Protein AF-A0A0K1S3Z7-F1 (afdb_monomer)

Nearest PDB structures (foldseek):
  6qv3-assembly1_A  TM=6.066E-01  e=1.539E-01  Thermochaetoides thermophila
  8fdd-assembly1_A  TM=4.594E-01  e=6.242E-01  Mus musculus
  6o3a-assembly1_B  TM=3.220E-01  e=1.055E+00  Homo sapiens
  4nug-assembly1_H  TM=3.105E-01  e=9.392E-01  Homo sapiens
  6wir-assembly1_A-2  TM=3.056E-01  e=1.055E+00  Homo sapiens

Sequence (299 aa):
MVAMRGDRSRQSAKKLWASLPGVYRQCAVAYTDFWESYKTVIPSKRHRPVGQETGQTNHIERLNNTFRQRISRLVRESLSFSKKMENHVGAVWYFIHDYNAQQSKGLSRHHYYRITTKKFKAQQIGLTGELEIQIPKSISRLRIQGSGSRFVHGGASLQEIIIPIVKVNKKRRGDLSTVEVEIIRNSTSTITSGQLAVTFYQQKPVTDKVQPRRLKAGIYTPIGELISDLHELTFDSPSENPREREFPVRFILTSQGNNINNQEVLLRLEEKLTNTSHFTEYKSVSYPIRRSFTGDFDF

InterPro domains:
  IPR005063 Transposase, IS1 [PF03400] (6-97)

Radius of gyration: 28.85 Å; Cα contacts (8 Å, |Δi|>4): 458; chains: 1; bounding box: 78×55×83 Å

Secondary structure (DSSP, 8-state):
-EE----SSHHHHHHHHHTS-HHHHHH--EEE-S-HHHHTTS-TTTEEE--GGG-SSHHHHHHHHHHHHH-TTSS-HHHH--SSHHHHHHHHHHHHHHHHHHHHTT----------EEEEEGGGGT--SS-EEEEEPTT--PPPSS--S-----SSSPP-----EE--------S-EE--EEEE--S--SB-SSEEEEEEEESS--BTTEE-EEEEEEEE-TT--B-B--EEEEE----S-GGGGEEEEEEEB-HHHHT--SEEEEEEEEEEPTTSS-EEEEEEEEEEE----------

Solvent-accessible surface area (backbone atoms only — not comparable to full-atom values): 18086 Å² total; per-residue (Å²): 122,54,76,47,95,47,66,92,43,51,67,36,43,43,53,48,56,67,71,42,58,68,68,51,69,73,71,44,65,43,71,40,60,83,54,67,38,51,69,80,58,43,57,72,97,31,48,40,68,47,60,79,90,73,51,77,54,53,64,56,56,53,45,54,52,46,46,52,58,67,36,72,58,60,55,64,66,93,77,50,52,63,94,48,66,66,58,54,53,46,52,52,49,54,48,52,53,52,52,46,54,45,58,72,68,66,62,70,76,76,68,74,69,75,78,46,61,51,77,43,51,21,66,82,75,79,40,83,74,86,53,73,47,75,42,36,46,55,87,42,75,85,81,62,85,94,57,70,99,69,88,72,89,66,46,97,64,83,90,85,83,83,72,56,68,54,77,78,68,79,69,78,75,67,72,62,43,62,47,51,77,43,77,46,79,46,97,66,71,54,37,54,60,65,48,49,69,38,35,35,35,46,76,49,44,35,48,97,41,24,36,59,37,61,36,37,36,36,36,22,42,87,90,66,50,76,28,34,50,76,44,82,44,78,51,60,46,58,51,85,51,68,77,72,26,52,48,78,44,73,42,44,42,36,79,70,33,61,72,58,58,80,44,68,30,31,44,37,31,29,30,68,43,87,100,53,94,49,69,44,83,70,51,73,46,80,32,44,27,56,56,81,80,77,71,84,80,83,129

pLDDT: mean 77.6, std 16.4, range [39.41, 97.19]

Organism: NCBI:txid1638788

Structure (mmCIF, N/CA/C/O backbone):
data_AF-A0A0K1S3Z7-F1
#
_entry.id   AF-A0A0K1S3Z7-F1
#
loop_
_atom_site.group_PDB
_atom_site.id
_atom_site.type_symbol
_atom_site.label_atom_id
_atom_site.label_alt_id
_atom_site.label_comp_id
_atom_site.label_asym_id
_atom_site.label_entity_id
_atom_site.label_seq_id
_atom_site.pdbx_PDB_ins_code
_atom_site.Cartn_x
_atom_site.Cartn_y
_atom_site.Cartn_z
_atom_site.occupancy
_atom_site.B_iso_or_equiv
_atom_site.auth_seq_id
_atom_site.auth_comp_id
_atom_site.auth_asym_id
_atom_site.auth_atom_id
_atom_site.pdbx_PDB_model_num
ATOM 1 N N . MET A 1 1 ? -13.109 -7.480 12.717 1.00 65.00 1 MET A N 1
ATOM 2 C CA . MET A 1 1 ? -12.179 -6.440 13.216 1.00 65.00 1 MET A CA 1
ATOM 3 C C . MET A 1 1 ? -11.116 -7.103 14.076 1.00 65.00 1 MET A C 1
ATOM 5 O O . MET A 1 1 ? -11.480 -8.024 14.794 1.00 65.00 1 MET A O 1
ATOM 9 N N . VAL A 1 2 ? -9.855 -6.665 13.997 1.00 65.00 2 VAL A N 1
ATOM 10 C CA . VAL A 1 2 ? -8.764 -7.144 14.865 1.00 65.00 2 VAL A CA 1
ATOM 11 C C . VAL A 1 2 ? -8.213 -5.948 15.642 1.00 65.00 2 VAL A C 1
ATOM 13 O O . VAL A 1 2 ? -7.993 -4.887 15.056 1.00 65.00 2 VAL A O 1
ATOM 16 N N . ALA A 1 3 ? -8.034 -6.110 16.951 1.00 68.12 3 ALA A N 1
ATOM 17 C CA . ALA A 1 3 ? -7.447 -5.104 17.828 1.00 68.12 3 ALA A CA 1
ATOM 18 C C . ALA A 1 3 ? -6.309 -5.727 18.637 1.00 68.12 3 ALA A C 1
ATOM 20 O O . ALA A 1 3 ? -6.318 -6.925 18.922 1.00 68.12 3 ALA A O 1
ATOM 21 N N . MET A 1 4 ? -5.325 -4.909 18.993 1.00 72.50 4 MET A N 1
ATOM 22 C CA . MET A 1 4 ? -4.162 -5.325 19.767 1.00 72.50 4 MET A CA 1
ATOM 23 C C . MET A 1 4 ? -3.810 -4.200 20.736 1.00 72.50 4 MET A C 1
ATOM 25 O O . MET A 1 4 ? -3.909 -3.027 20.384 1.00 72.50 4 MET A O 1
ATOM 29 N N . ARG A 1 5 ? -3.436 -4.539 21.969 1.00 74.31 5 ARG A N 1
ATOM 30 C CA . ARG A 1 5 ? -3.008 -3.540 22.949 1.00 74.31 5 ARG A CA 1
ATOM 31 C C . ARG A 1 5 ? -1.549 -3.173 22.698 1.00 74.31 5 ARG A C 1
ATOM 33 O O . ARG A 1 5 ? -0.669 -4.003 22.891 1.00 74.31 5 ARG A O 1
ATOM 40 N N . GLY A 1 6 ? -1.290 -1.916 22.372 1.00 75.88 6 GLY A N 1
ATOM 41 C CA . GLY A 1 6 ? 0.065 -1.412 22.209 1.00 75.88 6 GLY A CA 1
ATOM 42 C C . GLY A 1 6 ? 0.100 0.106 22.158 1.00 75.88 6 GLY A C 1
ATOM 43 O O . GLY A 1 6 ? -0.932 0.759 22.010 1.00 75.88 6 GLY A O 1
ATOM 44 N N . ASP A 1 7 ? 1.302 0.644 22.296 1.00 76.31 7 ASP A N 1
ATOM 45 C CA . ASP A 1 7 ? 1.617 2.043 22.033 1.00 76.31 7 ASP A CA 1
ATOM 46 C C . ASP A 1 7 ? 1.739 2.316 20.518 1.00 76.31 7 ASP A C 1
ATOM 48 O O . ASP A 1 7 ? 1.547 1.431 19.678 1.00 76.31 7 ASP A O 1
ATOM 52 N N . ARG A 1 8 ? 2.081 3.555 20.145 1.00 76.12 8 ARG A N 1
ATOM 53 C CA . ARG A 1 8 ? 2.341 3.941 18.746 1.00 76.12 8 ARG A CA 1
ATOM 54 C C . ARG A 1 8 ? 3.736 3.530 18.247 1.00 76.12 8 ARG A C 1
ATOM 56 O O . ARG A 1 8 ? 4.188 4.041 17.221 1.00 76.12 8 ARG A O 1
ATOM 63 N N . SER A 1 9 ? 4.419 2.620 18.944 1.00 82.69 9 SER A N 1
ATOM 64 C CA . SER A 1 9 ? 5.748 2.168 18.544 1.00 82.69 9 SER A CA 1
ATOM 65 C C . SER A 1 9 ? 5.701 1.235 17.337 1.00 82.69 9 SER A C 1
ATOM 67 O O . SER A 1 9 ? 4.731 0.511 17.076 1.00 82.69 9 SER A O 1
ATOM 69 N N . ARG A 1 10 ? 6.838 1.161 16.645 1.00 84.56 10 ARG A N 1
ATOM 70 C CA . ARG A 1 10 ? 7.077 0.180 15.586 1.00 84.56 10 ARG A CA 1
ATOM 71 C C . ARG A 1 10 ? 6.902 -1.257 16.080 1.00 84.56 10 ARG A C 1
ATOM 73 O O . ARG A 1 10 ? 6.417 -2.107 15.335 1.00 84.56 10 ARG A O 1
ATOM 80 N N . GLN A 1 11 ? 7.286 -1.550 17.322 1.00 86.56 11 GLN A N 1
ATOM 81 C CA . GLN A 1 11 ? 7.166 -2.894 17.889 1.00 86.56 11 GLN A CA 1
ATOM 82 C C . GLN A 1 11 ? 5.697 -3.293 18.065 1.00 86.56 11 GLN A C 1
ATOM 84 O O . GLN A 1 11 ? 5.314 -4.405 17.696 1.00 86.56 11 GLN A O 1
ATOM 89 N N . SER A 1 12 ? 4.865 -2.373 18.553 1.00 84.50 12 SER A N 1
ATOM 90 C CA . SER A 1 12 ? 3.419 -2.571 18.640 1.00 84.50 12 SER A CA 1
ATOM 91 C C . SER A 1 12 ? 2.791 -2.727 17.255 1.00 84.50 12 SER A C 1
ATOM 93 O O . SER A 1 12 ? 2.038 -3.673 17.032 1.00 84.50 12 SER A O 1
ATOM 95 N N . ALA A 1 13 ? 3.174 -1.905 16.274 1.00 86.12 13 ALA A N 1
ATOM 96 C CA . ALA A 1 13 ? 2.707 -2.072 14.896 1.00 86.12 13 ALA A CA 1
ATOM 97 C C . ALA A 1 13 ? 3.060 -3.463 14.324 1.00 86.12 13 ALA A C 1
ATOM 99 O O . ALA A 1 13 ? 2.206 -4.112 13.716 1.00 86.12 13 ALA A O 1
ATOM 100 N N . LYS A 1 14 ? 4.276 -3.976 14.575 1.00 88.94 14 LYS A N 1
ATOM 101 C CA . LYS A 1 14 ? 4.683 -5.338 14.169 1.00 88.94 14 LYS A CA 1
ATOM 102 C C . LYS A 1 14 ? 3.805 -6.416 14.799 1.00 88.94 14 LYS A C 1
ATOM 104 O O . LYS A 1 14 ? 3.342 -7.306 14.088 1.00 88.94 14 LYS A O 1
ATOM 109 N N . LYS A 1 15 ? 3.555 -6.331 16.109 1.00 87.06 15 LYS A N 1
ATOM 110 C CA . LYS A 1 15 ? 2.684 -7.276 16.829 1.00 87.06 15 LYS A CA 1
ATOM 111 C C . LYS A 1 15 ? 1.258 -7.257 16.273 1.00 87.06 15 LYS A C 1
ATOM 113 O O . LYS A 1 15 ? 0.659 -8.312 16.091 1.00 87.06 15 LYS A O 1
ATOM 118 N N . LEU A 1 16 ? 0.741 -6.071 15.950 1.00 85.31 16 LEU A N 1
ATOM 119 C CA . LEU A 1 16 ? -0.591 -5.888 15.373 1.00 85.31 16 LEU A CA 1
ATOM 120 C C . LEU A 1 16 ? -0.685 -6.484 13.969 1.00 85.31 16 LEU A C 1
ATOM 122 O O . LEU A 1 16 ? -1.667 -7.140 13.647 1.00 85.31 16 LEU A O 1
ATOM 126 N N . TRP A 1 17 ? 0.335 -6.284 13.134 1.00 88.94 17 TRP A N 1
ATOM 127 C CA . TRP A 1 17 ? 0.368 -6.903 11.814 1.00 88.94 17 TRP A CA 1
ATOM 128 C C . TRP A 1 17 ? 0.446 -8.428 11.921 1.00 88.94 17 TRP A C 1
ATOM 130 O O . TRP A 1 17 ? -0.313 -9.129 11.257 1.00 88.94 17 TRP A O 1
ATOM 140 N N . ALA A 1 18 ? 1.316 -8.948 12.791 1.00 87.88 18 ALA A N 1
ATOM 141 C CA . ALA A 1 18 ? 1.510 -10.382 12.991 1.00 87.88 18 ALA A CA 1
ATOM 142 C C . ALA A 1 18 ? 0.269 -11.102 13.544 1.00 87.88 18 ALA A C 1
ATOM 144 O O . A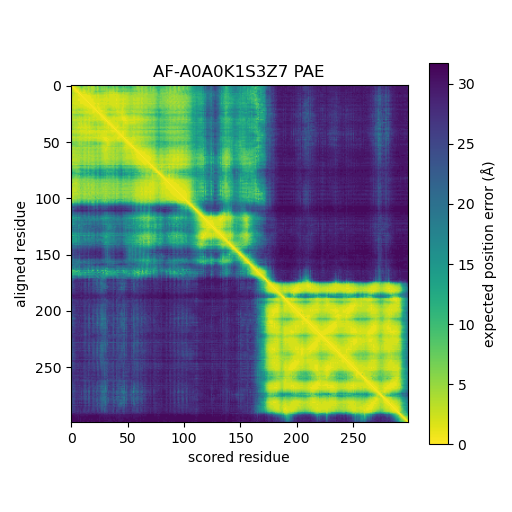LA A 1 18 ? 0.060 -12.265 13.203 1.00 87.88 18 ALA A O 1
ATOM 145 N N . SER A 1 19 ? -0.566 -10.423 14.341 1.00 85.19 19 SER A N 1
ATOM 146 C CA . SER A 1 19 ? -1.802 -11.001 14.887 1.00 85.19 19 SER A CA 1
ATOM 147 C C . SER A 1 19 ? -2.900 -11.205 13.840 1.00 85.19 19 SER A C 1
ATOM 149 O O . SER A 1 19 ? -3.879 -11.908 14.093 1.00 85.19 19 SER A O 1
ATOM 151 N N . LEU A 1 20 ? -2.752 -10.624 12.645 1.00 84.00 20 LEU A N 1
ATOM 152 C CA . LEU A 1 20 ? -3.674 -10.864 11.545 1.00 84.00 20 LEU A CA 1
ATOM 153 C C . LEU A 1 20 ? -3.483 -12.288 10.984 1.00 84.00 20 LEU A C 1
ATOM 155 O O . LEU A 1 20 ? -2.342 -12.697 10.715 1.00 84.00 20 LEU A O 1
ATOM 159 N N . PRO A 1 21 ? -4.586 -13.018 10.706 1.00 84.81 21 PRO A N 1
ATOM 160 C CA . PRO A 1 21 ? -4.544 -14.278 9.972 1.00 84.81 21 PRO A CA 1
ATOM 161 C C . PRO A 1 21 ? -3.665 -14.188 8.722 1.00 84.81 21 PRO A C 1
ATOM 163 O O . PRO A 1 21 ? -3.707 -13.188 7.999 1.00 84.81 21 PRO A O 1
ATOM 166 N N . GLY A 1 22 ? -2.891 -15.243 8.445 1.00 82.38 22 GLY A N 1
ATOM 167 C CA . GLY A 1 22 ? -1.918 -15.263 7.343 1.00 82.38 22 GLY A CA 1
ATOM 168 C C . GLY A 1 22 ? -2.525 -14.857 5.997 1.00 82.38 22 GLY A C 1
ATOM 169 O O . GLY A 1 22 ? -1.953 -14.033 5.289 1.00 82.38 22 GLY A O 1
ATOM 170 N N . VAL A 1 23 ? -3.744 -15.323 5.709 1.00 79.81 23 VAL A N 1
ATOM 171 C CA . VAL A 1 23 ? -4.500 -14.966 4.497 1.00 79.81 23 VAL A CA 1
ATOM 172 C C . VAL A 1 23 ? -4.703 -13.450 4.376 1.00 79.81 23 VAL A C 1
ATOM 174 O O . VAL A 1 23 ? -4.491 -12.882 3.309 1.00 79.81 23 VAL A O 1
ATOM 177 N N . TYR A 1 24 ? -5.045 -12.752 5.464 1.00 81.50 24 TYR A N 1
ATOM 178 C CA . TYR A 1 24 ? -5.212 -11.295 5.435 1.00 81.50 24 TYR A CA 1
ATOM 179 C C . TYR A 1 24 ? -3.887 -10.576 5.268 1.00 81.50 24 TYR A C 1
ATOM 181 O O . TYR A 1 24 ? -3.808 -9.638 4.478 1.00 81.50 24 TYR A O 1
ATOM 189 N N . ARG A 1 25 ? -2.830 -11.050 5.933 1.00 85.62 25 ARG A N 1
ATOM 190 C CA . ARG A 1 25 ? -1.493 -10.507 5.696 1.00 85.62 25 ARG A CA 1
ATOM 191 C C . ARG A 1 25 ? -1.074 -10.658 4.244 1.00 85.62 25 ARG A C 1
ATOM 193 O O . ARG A 1 25 ? -0.340 -9.797 3.788 1.00 85.62 25 ARG A O 1
ATOM 200 N N . GLN A 1 26 ? -1.525 -11.695 3.534 1.00 78.94 26 GLN A N 1
ATOM 201 C CA . GLN A 1 26 ? -1.177 -11.959 2.137 1.00 78.94 26 GLN A CA 1
ATOM 202 C C . GLN A 1 26 ? -1.964 -11.112 1.126 1.00 78.94 26 GLN A C 1
ATOM 204 O O . GLN A 1 26 ? -1.383 -10.668 0.132 1.00 78.94 26 GLN A O 1
ATOM 209 N N . CYS A 1 27 ? -3.256 -10.871 1.362 1.00 81.69 27 CYS A N 1
ATOM 210 C CA . CYS A 1 27 ? -4.138 -10.295 0.341 1.00 81.69 27 CYS A CA 1
ATOM 211 C C . CYS A 1 27 ? -4.788 -8.954 0.707 1.00 81.69 27 CYS A C 1
ATOM 213 O O . CYS A 1 27 ? -5.360 -8.311 -0.171 1.00 81.69 27 CYS A O 1
ATOM 215 N N . ALA A 1 28 ? -4.772 -8.531 1.974 1.00 80.62 28 ALA A N 1
ATOM 216 C CA . ALA A 1 28 ? -5.454 -7.304 2.373 1.00 80.62 28 ALA A CA 1
ATOM 217 C C . ALA A 1 28 ? -4.660 -6.057 1.963 1.00 80.62 28 ALA A C 1
ATOM 219 O O . ALA A 1 28 ? -3.448 -5.984 2.168 1.00 80.62 28 ALA A O 1
ATOM 220 N N . VAL A 1 29 ? -5.375 -5.057 1.445 1.00 86.62 29 VAL A N 1
ATOM 221 C CA . VAL A 1 29 ? -4.872 -3.686 1.305 1.00 86.62 29 VAL A CA 1
ATOM 222 C C . VAL A 1 29 ? -5.162 -2.945 2.607 1.00 86.62 29 VAL A C 1
ATOM 224 O O . VAL A 1 29 ? -6.302 -2.944 3.079 1.00 86.62 29 VAL A O 1
ATOM 227 N N . ALA A 1 30 ? -4.135 -2.337 3.191 1.00 87.31 30 ALA A N 1
ATOM 228 C CA . ALA A 1 30 ? -4.226 -1.584 4.431 1.00 87.31 30 ALA A CA 1
ATOM 229 C C . ALA A 1 30 ? -4.133 -0.085 4.137 1.00 87.31 30 ALA A C 1
ATOM 231 O O . ALA A 1 30 ? -3.075 0.416 3.754 1.00 87.31 30 ALA A O 1
ATOM 232 N N . TYR A 1 31 ? -5.248 0.612 4.340 1.00 86.50 31 TYR A N 1
ATOM 233 C CA . TYR A 1 31 ? -5.295 2.069 4.337 1.00 86.50 31 TYR A CA 1
ATOM 234 C C . TYR A 1 31 ? -4.960 2.578 5.736 1.00 86.50 31 TYR A C 1
ATOM 236 O O . TYR A 1 31 ? -5.598 2.158 6.705 1.00 86.50 31 TYR A O 1
ATOM 244 N N . THR A 1 32 ? -3.967 3.453 5.848 1.00 86.38 32 THR A N 1
ATOM 245 C CA . THR A 1 32 ? -3.546 4.042 7.129 1.00 86.38 32 THR A CA 1
ATOM 246 C C . THR A 1 32 ? -3.321 5.538 6.977 1.00 86.38 32 THR A C 1
ATOM 248 O O . THR A 1 32 ? -3.244 6.046 5.863 1.00 86.38 32 THR A O 1
ATOM 251 N N . ASP A 1 33 ? -3.159 6.235 8.096 1.00 82.31 33 ASP A N 1
ATOM 252 C CA . ASP A 1 33 ? -2.560 7.567 8.097 1.00 82.31 33 ASP A CA 1
ATOM 253 C C . ASP A 1 33 ? -1.059 7.501 7.738 1.00 82.31 33 ASP A C 1
ATOM 255 O O . ASP A 1 33 ? -0.492 6.429 7.483 1.00 82.31 33 ASP A O 1
ATOM 259 N N . PHE A 1 34 ? -0.408 8.661 7.720 1.00 83.56 34 PHE A N 1
ATOM 260 C CA . PHE A 1 34 ? 1.018 8.808 7.420 1.00 83.56 34 PHE A CA 1
ATOM 261 C C . PHE A 1 34 ? 1.938 8.461 8.606 1.00 83.56 34 PHE A C 1
ATOM 263 O O . PHE A 1 34 ? 3.077 8.917 8.653 1.00 83.56 34 PHE A O 1
ATOM 270 N N . TRP A 1 35 ? 1.479 7.668 9.582 1.00 82.69 35 TRP A N 1
ATOM 271 C CA . TRP A 1 35 ? 2.314 7.298 10.723 1.00 82.69 35 TRP A CA 1
ATOM 272 C C . TRP A 1 35 ? 3.473 6.378 10.305 1.00 82.69 35 TRP A C 1
ATOM 274 O O . TRP A 1 35 ? 3.265 5.284 9.769 1.00 82.69 35 TRP A O 1
ATOM 284 N N . GLU A 1 36 ? 4.708 6.787 10.614 1.00 81.50 36 GLU A N 1
ATOM 285 C CA . GLU A 1 36 ? 5.942 6.149 10.120 1.00 81.50 36 GLU A CA 1
ATOM 286 C C . GLU A 1 36 ? 6.051 4.659 10.493 1.00 81.50 36 GLU A C 1
ATOM 288 O O . GLU A 1 36 ? 6.550 3.827 9.730 1.00 81.50 36 GLU A O 1
ATOM 293 N N . SER A 1 37 ? 5.505 4.272 11.651 1.00 85.19 37 SER A N 1
ATOM 294 C CA . SER A 1 37 ? 5.533 2.869 12.079 1.00 85.19 37 SER A CA 1
ATOM 295 C C . SER A 1 37 ? 4.778 1.941 11.124 1.00 85.19 37 SER A C 1
ATOM 297 O O . SER A 1 37 ? 5.164 0.782 10.998 1.00 85.19 37 SER A O 1
ATOM 299 N N . TYR A 1 38 ? 3.742 2.414 10.420 1.00 85.25 38 TYR A N 1
ATOM 300 C CA . TYR A 1 38 ? 3.022 1.584 9.450 1.00 85.25 38 TYR A CA 1
ATOM 301 C C . TYR A 1 38 ? 3.822 1.369 8.169 1.00 85.25 38 TYR A C 1
ATOM 303 O O . TYR A 1 38 ? 3.866 0.241 7.676 1.00 85.25 38 TYR A O 1
ATOM 311 N N . LYS A 1 39 ? 4.522 2.405 7.692 1.00 81.81 39 LYS A N 1
ATOM 312 C CA . LYS A 1 39 ? 5.356 2.360 6.481 1.00 81.81 39 LYS A CA 1
ATOM 313 C C . LYS A 1 39 ? 6.441 1.287 6.556 1.00 81.81 39 LYS A C 1
ATOM 315 O O . LYS A 1 39 ? 6.721 0.608 5.575 1.00 81.81 39 LYS A O 1
ATOM 320 N N . THR A 1 40 ? 7.023 1.096 7.739 1.00 83.62 40 THR A N 1
ATOM 321 C CA . THR A 1 40 ? 8.109 0.122 7.945 1.00 83.62 40 THR A CA 1
ATOM 322 C C . THR A 1 40 ? 7.638 -1.292 8.299 1.00 83.62 40 THR A C 1
ATOM 324 O O . THR A 1 40 ? 8.469 -2.198 8.404 1.00 83.62 40 THR A O 1
ATOM 327 N N . VAL A 1 41 ? 6.340 -1.492 8.549 1.00 89.12 41 VAL A N 1
ATOM 328 C CA . VAL A 1 41 ? 5.783 -2.769 9.032 1.00 89.12 41 VAL A CA 1
ATOM 329 C C . VAL A 1 41 ? 4.859 -3.414 8.008 1.00 89.12 41 VAL A C 1
ATOM 331 O O . VAL A 1 41 ? 4.895 -4.632 7.828 1.00 89.12 41 VAL A O 1
ATOM 334 N N . ILE A 1 42 ? 4.021 -2.618 7.350 1.00 89.81 42 ILE A N 1
ATOM 335 C CA . ILE A 1 42 ? 3.083 -3.104 6.347 1.00 89.81 42 ILE A CA 1
ATOM 336 C C . ILE A 1 42 ? 3.826 -3.173 5.006 1.00 89.81 42 ILE A C 1
ATOM 338 O O . ILE A 1 42 ? 4.417 -2.179 4.593 1.00 89.81 42 ILE A O 1
ATOM 342 N N . PRO A 1 43 ? 3.801 -4.313 4.291 1.00 90.38 43 PRO A N 1
ATOM 343 C CA . PRO A 1 43 ? 4.472 -4.431 2.998 1.00 90.38 43 PRO A CA 1
ATOM 344 C C . PRO A 1 43 ? 4.012 -3.354 2.009 1.00 90.38 43 PRO A C 1
ATOM 346 O O . PRO A 1 43 ? 2.809 -3.141 1.860 1.00 90.38 43 PRO A O 1
ATOM 349 N N . SER A 1 44 ? 4.945 -2.737 1.279 1.00 86.44 44 SER A N 1
ATOM 350 C CA . SER A 1 44 ? 4.683 -1.622 0.348 1.00 86.44 44 SER A CA 1
ATOM 351 C C . SER A 1 44 ? 3.578 -1.925 -0.672 1.00 86.44 44 SER A C 1
ATOM 353 O O . SER A 1 44 ? 2.683 -1.113 -0.906 1.00 86.44 44 SER A O 1
ATOM 355 N N . LYS A 1 45 ? 3.539 -3.156 -1.202 1.00 86.50 45 LYS A N 1
ATOM 356 C CA . LYS A 1 45 ? 2.476 -3.614 -2.119 1.00 86.50 45 LYS A CA 1
ATOM 357 C C . LYS A 1 45 ? 1.067 -3.529 -1.510 1.00 86.50 45 LYS A C 1
ATOM 359 O O . LYS A 1 45 ? 0.097 -3.396 -2.253 1.00 86.50 45 LYS A O 1
ATOM 364 N N . ARG A 1 46 ? 0.953 -3.574 -0.179 1.00 86.81 46 ARG A N 1
ATOM 365 C CA . ARG A 1 46 ? -0.301 -3.608 0.594 1.00 86.81 46 ARG A CA 1
ATOM 366 C C . ARG A 1 46 ? -0.597 -2.305 1.331 1.00 86.81 46 ARG A C 1
ATOM 368 O O . ARG A 1 46 ? -1.756 -2.062 1.655 1.00 86.81 46 ARG A O 1
ATOM 375 N N . HIS A 1 47 ? 0.418 -1.494 1.613 1.00 92.19 47 HIS A N 1
ATOM 376 C CA . HIS A 1 47 ? 0.280 -0.251 2.364 1.00 92.19 47 HIS A CA 1
ATOM 377 C C . HIS A 1 47 ? -0.186 0.894 1.464 1.00 92.19 47 HIS A C 1
ATOM 379 O O . HIS A 1 47 ? 0.397 1.151 0.412 1.00 92.19 47 HIS A O 1
ATOM 385 N N . ARG A 1 48 ? -1.263 1.571 1.859 1.00 90.31 48 ARG A N 1
ATOM 386 C CA . ARG A 1 48 ? -1.784 2.769 1.196 1.00 90.31 48 ARG A CA 1
ATOM 387 C C . ARG A 1 48 ? -1.928 3.878 2.243 1.00 90.31 48 ARG A C 1
ATOM 389 O O . ARG A 1 48 ? -2.992 3.976 2.856 1.00 90.31 48 ARG A O 1
ATOM 396 N N . PRO A 1 49 ? -0.868 4.661 2.507 1.00 87.00 49 PRO A N 1
ATOM 397 C CA . PRO A 1 49 ? -0.993 5.835 3.360 1.00 87.00 49 PRO A CA 1
ATOM 398 C C . PRO A 1 49 ? -1.890 6.864 2.665 1.00 87.00 49 PRO A C 1
ATOM 400 O O . PRO A 1 49 ? -1.764 7.093 1.462 1.00 87.00 49 PRO A O 1
ATOM 403 N N . VAL A 1 50 ? -2.837 7.431 3.403 1.00 83.94 50 VAL A N 1
ATOM 404 C CA . VAL A 1 50 ? -3.872 8.322 2.875 1.00 83.94 50 VAL A CA 1
ATOM 405 C C . VAL A 1 50 ? -4.173 9.445 3.862 1.00 83.94 50 VAL A C 1
ATOM 407 O O . VAL A 1 50 ? -4.183 9.230 5.076 1.00 83.94 50 VAL A O 1
ATOM 410 N N . GLY A 1 51 ? -4.446 10.637 3.335 1.00 77.06 51 GLY A N 1
ATOM 411 C CA . GLY A 1 51 ? -4.911 11.768 4.128 1.00 77.06 51 GLY A CA 1
ATOM 412 C C . GLY A 1 51 ? -6.400 11.684 4.463 1.00 77.06 51 GLY A C 1
ATOM 413 O O . GLY A 1 51 ? -7.148 10.851 3.928 1.00 77.06 51 GLY A O 1
ATOM 414 N N . GLN A 1 52 ? -6.833 12.545 5.386 1.00 70.25 52 GLN A N 1
ATOM 415 C CA . GLN A 1 52 ? -8.216 12.602 5.875 1.00 70.25 52 GLN A CA 1
ATOM 416 C C . GLN A 1 52 ? -9.216 12.933 4.756 1.00 70.25 52 GLN A C 1
ATOM 418 O O . GLN A 1 52 ? -10.341 12.432 4.749 1.00 70.25 52 GLN A O 1
ATOM 423 N N . GLU A 1 53 ? -8.792 13.719 3.769 1.00 72.56 53 GLU A N 1
ATOM 424 C CA . GLU A 1 53 ? -9.570 14.125 2.599 1.00 72.56 53 GLU A CA 1
ATOM 425 C C . GLU A 1 53 ? -10.038 12.944 1.738 1.00 72.56 53 GLU A C 1
ATOM 427 O O . GLU A 1 53 ? -11.076 13.028 1.084 1.00 72.56 53 GLU A O 1
ATOM 432 N N . THR A 1 54 ? -9.331 11.811 1.785 1.00 77.62 54 THR A N 1
ATOM 433 C CA . THR A 1 54 ? -9.697 10.603 1.028 1.00 77.62 54 THR A CA 1
ATOM 434 C C . THR A 1 54 ? -10.917 9.879 1.600 1.00 77.62 54 THR A C 1
ATOM 436 O O . THR A 1 54 ? -11.517 9.032 0.936 1.00 77.62 54 THR A O 1
ATOM 439 N N . GLY A 1 55 ? -11.245 10.135 2.870 1.00 75.81 55 GLY A N 1
ATOM 440 C CA . GLY A 1 55 ? -12.292 9.447 3.619 1.00 75.81 55 GLY A CA 1
ATOM 441 C C . GLY A 1 55 ? -12.037 7.961 3.910 1.00 75.81 55 GLY A C 1
ATOM 442 O O . GLY A 1 55 ? -12.861 7.309 4.561 1.00 75.81 55 GLY A O 1
ATOM 443 N N . GLN A 1 56 ? -10.905 7.406 3.468 1.00 77.75 56 GLN A N 1
ATOM 444 C CA . GLN A 1 56 ? -10.602 5.979 3.582 1.00 77.75 56 GLN A CA 1
ATOM 445 C C . GLN A 1 56 ? -10.364 5.550 5.030 1.00 77.75 56 GLN A C 1
ATOM 447 O O . GLN A 1 56 ? -10.672 4.414 5.366 1.00 77.75 56 GLN A O 1
ATOM 452 N N . THR A 1 57 ? -9.895 6.437 5.909 1.00 78.62 57 THR A N 1
ATOM 453 C CA . THR A 1 57 ? -9.653 6.164 7.339 1.00 78.62 57 THR A CA 1
ATOM 454 C C . THR A 1 57 ? -10.800 6.611 8.254 1.00 78.62 57 THR A C 1
ATOM 456 O O . THR A 1 57 ? -10.832 6.215 9.420 1.00 78.62 57 THR A O 1
ATOM 459 N N . ASN A 1 58 ? -11.819 7.314 7.737 1.00 75.88 58 ASN A N 1
ATOM 460 C CA . ASN A 1 58 ? -12.952 7.851 8.521 1.00 75.88 58 ASN A CA 1
ATOM 461 C C . ASN A 1 58 ? -13.679 6.786 9.354 1.00 75.88 58 ASN A C 1
ATOM 463 O O . ASN A 1 58 ? -14.265 7.052 10.405 1.00 75.88 58 ASN A O 1
ATOM 467 N N . HIS A 1 59 ? -13.682 5.545 8.874 1.00 71.81 59 HIS A N 1
ATOM 468 C CA . HIS A 1 59 ? -14.312 4.439 9.576 1.00 71.81 59 HIS A CA 1
ATOM 469 C C . HIS A 1 59 ? -13.551 4.027 10.850 1.00 71.81 59 HIS A C 1
ATOM 471 O O . HIS A 1 59 ? -14.193 3.524 11.771 1.00 71.81 59 HIS A O 1
ATOM 477 N N . ILE A 1 60 ? -12.229 4.232 10.910 1.00 74.88 60 ILE A N 1
ATOM 478 C CA . ILE A 1 60 ? -11.400 3.998 12.102 1.00 74.88 60 ILE A CA 1
ATOM 479 C C . ILE A 1 60 ? -11.693 5.076 13.140 1.00 74.88 60 ILE A C 1
ATOM 481 O O . ILE A 1 60 ? -11.975 4.755 14.289 1.00 74.88 60 ILE A O 1
ATOM 485 N N . GLU A 1 61 ? -11.737 6.342 12.730 1.00 71.38 61 GLU A N 1
ATOM 486 C CA . GLU A 1 61 ? -12.096 7.452 13.619 1.00 71.38 61 GLU A CA 1
ATOM 487 C C . GLU A 1 61 ? -13.500 7.266 14.210 1.00 71.38 61 GLU A C 1
ATOM 489 O O . GLU A 1 61 ? -13.705 7.351 15.425 1.00 71.38 61 GLU A O 1
ATOM 494 N N . ARG A 1 62 ? -14.475 6.905 13.363 1.00 72.88 62 ARG A N 1
ATOM 495 C CA . ARG A 1 62 ? -15.838 6.576 13.802 1.00 72.88 62 ARG A CA 1
ATOM 496 C C . ARG A 1 62 ? -15.853 5.433 14.815 1.00 72.88 62 ARG A C 1
ATOM 498 O O . ARG A 1 62 ? -16.639 5.458 15.766 1.00 72.88 62 ARG A O 1
ATOM 505 N N . LEU A 1 63 ? -15.045 4.408 14.585 1.00 74.69 63 LEU A N 1
ATOM 506 C CA . LEU A 1 63 ? -14.956 3.243 15.452 1.00 74.69 63 LEU A CA 1
ATOM 507 C C . LEU A 1 63 ? -14.311 3.594 16.800 1.00 74.69 63 LEU A C 1
ATOM 509 O O . LEU A 1 63 ? -14.870 3.226 17.828 1.00 74.69 63 LEU A O 1
ATOM 513 N N . ASN A 1 64 ? -13.235 4.384 16.807 1.00 75.50 64 ASN A N 1
ATOM 514 C CA . ASN A 1 64 ? -12.609 4.905 18.025 1.00 75.50 64 ASN A CA 1
ATOM 515 C C . ASN A 1 64 ? -13.602 5.721 18.860 1.00 75.50 64 ASN A C 1
ATOM 517 O O . ASN A 1 64 ? -13.725 5.515 20.067 1.00 75.50 64 ASN A O 1
ATOM 521 N N . ASN A 1 65 ? -14.382 6.594 18.214 1.00 73.44 65 ASN A N 1
ATOM 522 C CA . ASN A 1 65 ? -15.453 7.314 18.899 1.00 73.44 65 ASN A CA 1
ATOM 523 C C . ASN A 1 65 ? -16.519 6.352 19.454 1.00 73.44 65 ASN A C 1
ATOM 525 O O . ASN A 1 65 ? -16.987 6.508 20.577 1.00 73.44 65 ASN A O 1
ATOM 529 N N . THR A 1 66 ? -16.877 5.313 18.698 1.00 75.69 66 THR A N 1
ATOM 530 C CA . THR A 1 66 ? -17.839 4.302 19.157 1.00 75.69 66 THR A CA 1
ATOM 531 C C . THR A 1 66 ? -17.329 3.556 20.391 1.00 75.69 66 THR A C 1
ATOM 533 O O . THR A 1 66 ? -18.099 3.365 21.328 1.00 75.69 66 THR A O 1
ATOM 536 N N . PHE A 1 67 ? -16.049 3.173 20.422 1.00 76.69 67 PHE A N 1
ATOM 537 C CA . PHE A 1 67 ? -15.425 2.546 21.587 1.00 76.69 67 PHE A CA 1
ATOM 538 C C . PHE A 1 67 ? -15.498 3.458 22.811 1.00 76.69 67 PHE A C 1
ATOM 540 O O . PHE A 1 67 ? -16.026 3.034 23.835 1.00 76.69 67 PHE A O 1
ATOM 547 N N . ARG A 1 68 ? -15.077 4.724 22.688 1.00 71.81 68 ARG A N 1
ATOM 548 C CA . ARG A 1 68 ? -15.137 5.703 23.788 1.00 71.81 68 ARG A CA 1
ATOM 549 C C . ARG A 1 68 ? -16.551 5.864 24.349 1.00 71.81 68 ARG A C 1
ATOM 551 O O . ARG A 1 68 ? -16.738 5.945 25.554 1.00 71.81 68 ARG A O 1
ATOM 558 N N . GLN A 1 69 ? -17.548 5.917 23.469 1.00 72.38 69 GLN A N 1
ATOM 559 C CA . GLN A 1 69 ? -18.928 6.200 23.863 1.00 72.38 69 GLN A CA 1
ATOM 560 C C . GLN A 1 69 ? -19.702 4.975 24.366 1.00 72.38 69 GLN A C 1
ATOM 562 O O . GLN A 1 69 ? -20.765 5.144 24.961 1.00 72.38 69 GLN A O 1
ATOM 567 N N . ARG A 1 70 ? -19.242 3.749 24.080 1.00 76.94 70 ARG A N 1
ATOM 568 C CA . ARG A 1 70 ? -19.981 2.514 24.408 1.00 76.94 70 ARG A CA 1
ATOM 569 C C . ARG A 1 70 ? -19.264 1.593 25.378 1.00 76.94 70 ARG A C 1
ATOM 571 O O . ARG A 1 70 ? -19.924 0.803 26.044 1.00 76.94 70 ARG A O 1
ATOM 578 N N . ILE A 1 71 ? -17.943 1.673 25.461 1.00 79.38 71 ILE A N 1
ATOM 579 C CA . ILE A 1 71 ? -17.168 0.884 26.408 1.00 79.38 71 ILE A CA 1
ATOM 580 C C . ILE A 1 71 ? -16.992 1.751 27.647 1.00 79.38 71 ILE A C 1
ATOM 582 O O . ILE A 1 71 ? -16.084 2.573 27.723 1.00 79.38 71 ILE A O 1
ATOM 586 N N . SER A 1 72 ? -17.872 1.560 28.630 1.00 76.50 72 SER A N 1
ATOM 587 C CA . SER A 1 72 ? -17.890 2.345 29.873 1.00 76.50 72 SER A CA 1
ATOM 588 C C . SER A 1 72 ? -16.588 2.277 30.671 1.00 76.50 72 SER A C 1
ATOM 590 O O . SER A 1 72 ? -16.379 3.116 31.536 1.00 76.50 72 SER A O 1
ATOM 592 N N . ARG A 1 73 ? -15.702 1.316 30.386 1.00 75.62 73 ARG A N 1
ATOM 593 C CA . ARG A 1 73 ? -14.366 1.203 30.991 1.00 75.62 73 ARG A CA 1
ATOM 594 C C . ARG A 1 73 ? -13.295 2.091 30.341 1.00 75.62 73 ARG A C 1
ATOM 596 O O . ARG A 1 73 ? -12.221 2.229 30.907 1.00 75.62 73 ARG A O 1
ATOM 603 N N . LEU A 1 74 ? -13.576 2.699 29.184 1.00 72.19 74 LEU A N 1
ATOM 604 C CA . LEU A 1 74 ? -12.673 3.619 28.473 1.00 72.19 74 LEU A CA 1
ATOM 605 C C . LEU A 1 74 ? -13.028 5.090 28.758 1.00 72.19 74 LEU A C 1
ATOM 607 O O . LEU A 1 74 ? -13.078 5.919 27.847 1.00 72.19 74 LEU A O 1
ATOM 611 N N . VAL A 1 75 ? -13.320 5.406 30.021 1.00 67.38 75 VAL A N 1
ATOM 612 C CA . VAL A 1 75 ? -13.527 6.782 30.507 1.00 67.38 75 VAL A CA 1
ATOM 613 C C . VAL A 1 75 ? -12.459 7.130 31.550 1.00 67.38 75 VAL A C 1
ATOM 615 O O . VAL A 1 75 ? -11.484 6.396 31.701 1.00 67.38 75 VAL A O 1
ATOM 618 N N . ARG A 1 76 ? -12.606 8.268 32.245 1.00 63.34 76 ARG A N 1
ATOM 619 C CA . ARG A 1 76 ? -11.654 8.707 33.276 1.00 63.34 76 ARG A CA 1
ATOM 620 C C . ARG A 1 76 ? -11.381 7.614 34.309 1.00 63.34 76 ARG A C 1
ATOM 622 O O . ARG A 1 76 ? -12.302 6.941 34.775 1.00 63.34 76 ARG A O 1
ATOM 629 N N . GLU A 1 77 ? -10.112 7.527 34.698 1.00 58.16 77 GLU A N 1
ATOM 630 C CA . GLU A 1 77 ? -9.590 6.502 35.600 1.00 58.16 77 GLU A CA 1
ATOM 631 C C . GLU A 1 77 ? -10.354 6.437 36.932 1.00 58.16 77 GLU A C 1
ATOM 633 O O . GLU A 1 77 ? -10.695 5.366 37.419 1.00 58.16 77 GLU A O 1
ATOM 638 N N . SER A 1 78 ? -10.737 7.589 37.476 1.00 60.66 78 SER A N 1
ATOM 639 C CA . SER A 1 78 ? -11.413 7.684 38.770 1.00 60.66 78 SER A CA 1
ATOM 640 C C . SER A 1 78 ? -12.844 7.130 38.823 1.00 60.66 78 SER A C 1
ATOM 642 O O . SER A 1 78 ? -13.390 7.029 39.917 1.00 60.66 78 SER A O 1
ATOM 644 N N . LEU A 1 79 ? -13.481 6.795 37.692 1.00 65.31 79 LEU A N 1
ATOM 645 C CA . LEU A 1 79 ? -14.908 6.427 37.667 1.00 65.31 79 LEU A CA 1
ATOM 646 C C . LEU A 1 79 ? -15.175 4.939 37.438 1.00 65.31 79 LEU A C 1
ATOM 648 O O . LEU A 1 79 ? -15.995 4.342 38.127 1.00 65.31 79 LEU A O 1
ATOM 652 N N . SER A 1 80 ? -14.546 4.339 36.431 1.00 67.19 80 SER A N 1
ATOM 653 C CA . SER A 1 80 ? -14.905 2.987 35.962 1.00 67.19 80 SER A CA 1
ATOM 654 C C . SER A 1 80 ? -13.696 2.097 35.682 1.00 67.19 80 SER A C 1
ATOM 656 O O . SER A 1 80 ? -13.819 1.006 35.100 1.00 67.19 80 SER A O 1
ATOM 658 N N . PHE A 1 81 ? -12.516 2.556 36.096 1.00 69.44 81 PHE A N 1
ATOM 659 C CA . PHE A 1 81 ? -11.276 1.854 35.856 1.00 69.44 81 PHE A CA 1
ATOM 660 C C . PHE A 1 81 ? -11.159 0.632 36.755 1.00 69.44 81 PHE A C 1
ATOM 662 O O . PHE A 1 81 ? -11.275 0.701 37.977 1.00 69.44 81 PHE A O 1
ATOM 669 N N . SER A 1 82 ? -10.921 -0.523 36.141 1.00 76.19 82 SER A N 1
ATOM 670 C CA . SER A 1 82 ? -10.556 -1.712 36.894 1.00 76.19 82 SER A CA 1
ATOM 671 C C . SER A 1 82 ? -9.063 -1.699 37.195 1.00 76.19 82 SER A C 1
ATOM 673 O O . SER A 1 82 ? -8.261 -1.469 36.297 1.00 76.19 82 SER A O 1
ATOM 675 N N . LYS A 1 83 ? -8.687 -2.052 38.429 1.00 78.94 83 LYS A N 1
ATOM 676 C CA . LYS A 1 83 ? -7.284 -2.313 38.800 1.00 78.94 83 LYS A CA 1
ATOM 677 C C . LYS A 1 83 ? -6.681 -3.508 38.044 1.00 78.94 83 LYS A C 1
ATOM 679 O O . LYS A 1 83 ? -5.467 -3.643 37.982 1.00 78.94 83 LYS A O 1
ATOM 684 N N . LYS A 1 84 ? -7.530 -4.379 37.484 1.00 79.19 84 LYS A N 1
ATOM 685 C CA . LYS A 1 84 ? -7.126 -5.536 36.680 1.00 79.19 84 LYS A CA 1
ATOM 686 C C . LYS A 1 84 ? -7.179 -5.179 35.202 1.00 79.19 84 LYS A C 1
ATOM 688 O O . LYS A 1 84 ? -8.243 -4.855 34.667 1.00 79.19 84 LYS A O 1
ATOM 693 N N . MET A 1 85 ? -6.034 -5.263 34.539 1.00 77.25 85 MET A N 1
ATOM 694 C CA . MET A 1 85 ? -5.896 -4.961 33.116 1.00 77.25 85 MET A CA 1
ATOM 695 C C . MET A 1 85 ? -6.749 -5.892 32.245 1.00 77.25 85 MET A C 1
ATOM 697 O O . MET A 1 85 ? -7.302 -5.483 31.224 1.00 77.25 85 MET A O 1
ATOM 701 N N . GLU A 1 86 ? -6.919 -7.132 32.686 1.00 81.88 86 GLU A N 1
ATOM 702 C CA . GLU A 1 86 ? -7.686 -8.182 32.019 1.00 81.88 86 GLU A CA 1
ATOM 703 C C . GLU A 1 86 ? -9.145 -7.763 31.832 1.00 81.88 86 GLU A C 1
ATOM 705 O O . GLU A 1 86 ? -9.748 -8.059 30.806 1.00 81.88 86 GLU A O 1
ATOM 710 N N . ASN A 1 87 ? -9.702 -6.997 32.773 1.00 80.56 87 ASN A N 1
ATOM 711 C CA . ASN A 1 87 ? -11.077 -6.512 32.686 1.00 80.56 87 ASN A CA 1
ATOM 712 C C . ASN A 1 87 ? -11.249 -5.431 31.614 1.00 80.56 87 ASN A C 1
ATOM 714 O O . ASN A 1 87 ? -12.300 -5.351 30.976 1.00 80.56 87 ASN A O 1
ATOM 718 N N . HIS A 1 88 ? -10.228 -4.599 31.405 1.00 77.69 88 HIS A N 1
ATOM 719 C CA . HIS A 1 88 ? -10.220 -3.600 30.336 1.00 77.69 88 HIS A CA 1
ATOM 720 C C . HIS A 1 88 ? -10.097 -4.263 28.972 1.00 77.69 88 HIS A C 1
ATOM 722 O O . HIS A 1 88 ? -10.890 -3.992 28.071 1.00 77.69 88 HIS A O 1
ATOM 728 N N . VAL A 1 89 ? -9.148 -5.192 28.851 1.00 81.75 89 VAL A N 1
ATOM 729 C CA . VAL A 1 89 ? -8.948 -6.003 27.647 1.00 81.75 89 VAL A CA 1
ATOM 730 C C . VAL A 1 89 ? -10.214 -6.801 27.326 1.00 81.75 89 VAL A C 1
ATOM 732 O O . VAL A 1 89 ? -10.689 -6.760 26.193 1.00 81.75 89 VAL A O 1
ATOM 735 N N . GLY A 1 90 ? -10.813 -7.449 28.326 1.00 82.19 90 GLY A N 1
ATOM 736 C CA . GLY A 1 90 ? -12.058 -8.200 28.201 1.00 82.19 90 GLY A CA 1
ATOM 737 C C . GLY A 1 90 ? -13.228 -7.332 27.746 1.00 82.19 90 GLY A C 1
ATOM 738 O O . GLY A 1 90 ? -13.928 -7.705 26.813 1.00 82.19 90 GLY A O 1
ATOM 739 N N . ALA A 1 91 ? -13.412 -6.137 28.319 1.00 83.62 91 ALA A N 1
ATOM 740 C CA . ALA A 1 91 ? -14.481 -5.228 27.898 1.00 83.62 91 ALA A CA 1
ATOM 741 C C . ALA A 1 91 ? -14.342 -4.782 26.434 1.00 83.62 91 ALA A C 1
ATOM 743 O O . ALA A 1 91 ? -15.343 -4.710 25.718 1.00 83.62 91 ALA A O 1
ATOM 744 N N . VAL A 1 92 ? -13.112 -4.533 25.972 1.00 83.12 92 VAL A N 1
ATOM 745 C CA . VAL A 1 92 ? -12.849 -4.277 24.551 1.00 83.12 92 VAL A CA 1
ATOM 746 C C . VAL A 1 92 ? -13.181 -5.518 23.727 1.00 83.12 92 VAL A C 1
ATOM 748 O O . VAL A 1 92 ? -13.951 -5.415 22.779 1.00 83.12 92 VAL A O 1
ATOM 751 N N . TRP A 1 93 ? -12.688 -6.701 24.095 1.00 83.06 93 TRP A N 1
ATOM 752 C CA . TRP A 1 93 ? -12.958 -7.934 23.350 1.00 83.06 93 TRP A CA 1
ATOM 753 C C . TRP A 1 93 ? -14.443 -8.280 23.258 1.00 83.06 93 TRP A C 1
ATOM 755 O O . TRP A 1 93 ? -14.923 -8.547 22.156 1.00 83.06 93 TRP A O 1
ATOM 765 N N . TYR A 1 94 ? -15.189 -8.211 24.363 1.00 83.25 94 TYR A N 1
ATOM 766 C CA . TYR A 1 94 ? -16.635 -8.436 24.364 1.00 83.25 94 TYR A CA 1
ATOM 767 C C . TYR A 1 94 ? -17.344 -7.486 23.402 1.00 83.25 94 TYR A C 1
ATOM 769 O O . TYR A 1 94 ? -18.156 -7.933 22.590 1.00 83.25 94 TYR A O 1
ATOM 777 N N . PHE A 1 95 ? -16.971 -6.201 23.410 1.00 84.75 95 PHE A N 1
ATOM 778 C CA . PHE A 1 95 ? -17.490 -5.241 22.443 1.00 84.75 95 PHE A CA 1
ATOM 779 C C . PHE A 1 95 ? -17.161 -5.650 21.001 1.00 84.75 95 PHE A C 1
ATOM 781 O O . PHE A 1 95 ? -18.033 -5.619 20.139 1.00 84.75 95 PHE A O 1
ATOM 788 N N . ILE A 1 96 ? -15.910 -6.022 20.711 1.00 81.75 96 ILE A N 1
ATOM 789 C CA . ILE A 1 96 ? -15.470 -6.394 19.359 1.00 81.75 96 ILE A CA 1
ATOM 790 C C . ILE A 1 96 ? -16.222 -7.625 18.843 1.00 81.75 96 ILE A C 1
ATOM 792 O O . ILE A 1 96 ? -16.637 -7.637 17.681 1.00 81.75 96 ILE A O 1
ATOM 796 N N . HIS A 1 97 ? -16.390 -8.651 19.678 1.00 80.31 97 HIS A N 1
ATOM 797 C CA . HIS A 1 97 ? -17.101 -9.874 19.312 1.00 80.31 97 HIS A CA 1
ATOM 798 C C . HIS A 1 97 ? -18.579 -9.603 19.037 1.00 80.31 97 HIS A C 1
ATOM 800 O O . HIS A 1 97 ? -19.059 -9.965 17.961 1.00 80.31 97 HIS A O 1
ATOM 806 N N . ASP A 1 98 ? -19.265 -8.894 19.935 1.00 79.50 98 ASP A N 1
ATOM 807 C CA . ASP A 1 98 ? -20.657 -8.480 19.735 1.00 79.50 98 ASP A CA 1
ATOM 808 C C . ASP A 1 98 ? -20.811 -7.600 18.480 1.00 79.50 98 ASP A C 1
ATOM 810 O O . ASP A 1 98 ? -21.667 -7.843 17.626 1.00 79.50 98 ASP A O 1
ATOM 814 N N . TYR A 1 99 ? -19.911 -6.631 18.291 1.00 77.62 99 TYR A N 1
ATOM 815 C CA . TYR A 1 99 ? -19.898 -5.762 17.117 1.00 77.62 99 TYR A CA 1
ATOM 816 C C . TYR A 1 99 ? -19.748 -6.561 15.817 1.00 77.62 99 TYR A C 1
ATOM 818 O O . TYR A 1 99 ? -20.513 -6.352 14.874 1.00 77.62 99 TYR A O 1
ATOM 826 N N . ASN A 1 100 ? -18.788 -7.489 15.752 1.00 75.81 100 ASN A N 1
ATOM 827 C CA . ASN A 1 100 ? -18.582 -8.335 14.577 1.00 75.81 100 ASN A CA 1
ATOM 828 C C . ASN A 1 100 ? -19.794 -9.253 14.328 1.00 75.81 100 ASN A C 1
ATOM 830 O O . ASN A 1 100 ? -20.218 -9.390 13.180 1.00 75.81 100 ASN A O 1
ATOM 834 N N . ALA A 1 101 ? -20.384 -9.833 15.380 1.00 74.12 101 ALA A N 1
ATOM 835 C CA . ALA A 1 101 ? -21.570 -10.682 15.273 1.00 74.12 101 ALA A CA 1
ATOM 836 C C . ALA A 1 101 ? -22.769 -9.905 14.703 1.00 74.12 101 ALA A C 1
ATOM 838 O O . ALA A 1 101 ? -23.424 -10.371 13.770 1.00 74.12 101 ALA A O 1
ATOM 839 N N . GLN A 1 102 ? -23.009 -8.682 15.177 1.00 72.69 102 GLN A N 1
ATOM 840 C CA . GLN A 1 102 ? -24.066 -7.812 14.650 1.00 72.69 102 GLN A CA 1
ATOM 841 C C . GLN A 1 102 ? -23.836 -7.428 13.182 1.00 72.69 102 GLN A C 1
ATOM 843 O O . GLN A 1 102 ? -24.789 -7.406 12.407 1.00 72.69 102 GLN A O 1
ATOM 848 N N . GLN A 1 103 ? -22.588 -7.153 12.781 1.00 67.56 103 GLN A N 1
ATOM 849 C CA . GLN A 1 103 ? -22.255 -6.888 11.375 1.00 67.56 103 GLN A CA 1
ATOM 850 C C . GLN A 1 103 ? -22.488 -8.118 10.485 1.00 67.56 103 GLN A C 1
ATOM 852 O O . GLN A 1 103 ? -23.002 -7.973 9.379 1.00 67.56 103 GLN A O 1
ATOM 857 N N . SER A 1 104 ? -22.151 -9.322 10.963 1.00 66.88 104 SER A N 1
ATOM 858 C CA . SER A 1 104 ? -22.317 -10.564 10.191 1.00 66.88 104 SER A CA 1
ATOM 859 C C . SER A 1 104 ? -23.778 -10.891 9.874 1.00 66.88 104 SER A C 1
ATOM 861 O O . SER A 1 104 ? -24.071 -11.425 8.811 1.00 66.88 104 SER A O 1
ATOM 863 N N . LYS A 1 105 ? -24.704 -10.498 10.757 1.00 71.44 105 LYS A N 1
ATOM 864 C CA . LYS A 1 105 ? -26.148 -10.709 10.595 1.00 71.44 105 LYS A CA 1
ATOM 865 C C . LYS A 1 105 ? -26.811 -9.718 9.630 1.00 71.44 105 LYS A C 1
ATOM 867 O O . LYS A 1 105 ? -28.030 -9.710 9.527 1.00 71.44 105 LYS A O 1
ATOM 872 N N . GLY A 1 106 ? -26.046 -8.836 8.976 1.00 54.50 106 GLY A N 1
ATOM 873 C CA . GLY A 1 106 ? -26.598 -7.840 8.051 1.00 54.50 106 GLY A CA 1
ATOM 874 C C . GLY A 1 106 ? -27.565 -6.852 8.710 1.00 54.50 106 GLY A C 1
ATOM 875 O O . GLY A 1 106 ? -28.305 -6.164 8.012 1.00 54.50 106 GLY A O 1
ATOM 876 N N . LEU A 1 107 ? -27.567 -6.765 10.046 1.00 49.62 107 LEU A N 1
ATOM 877 C CA . LEU A 1 107 ? -28.421 -5.849 10.791 1.00 49.62 107 LEU A CA 1
ATOM 878 C C . LEU A 1 107 ? -27.976 -4.416 10.482 1.00 49.62 107 LEU A C 1
ATOM 880 O O . LEU A 1 107 ? -27.064 -3.866 11.111 1.00 49.62 107 LEU A O 1
ATOM 884 N N . SER A 1 108 ? -28.622 -3.814 9.479 1.00 44.50 108 SER A N 1
ATOM 885 C CA . SER A 1 108 ? -28.510 -2.392 9.191 1.00 44.50 108 SER A CA 1
ATOM 886 C C . SER A 1 108 ? -28.944 -1.645 10.441 1.00 44.50 108 SER A C 1
ATOM 888 O O . SER A 1 108 ? -30.091 -1.719 10.880 1.00 44.50 108 SER A O 1
ATOM 890 N N . ARG A 1 109 ? -28.014 -0.904 11.045 1.00 51.84 109 ARG A N 1
ATOM 891 C CA . ARG A 1 109 ? -28.306 -0.020 12.179 1.00 51.84 109 ARG A CA 1
ATOM 892 C C . ARG A 1 109 ? -29.015 1.256 11.711 1.00 51.84 109 ARG A C 1
ATOM 894 O O . ARG A 1 109 ? -28.640 2.354 12.107 1.00 51.84 109 ARG A O 1
ATOM 901 N N . HIS A 1 110 ? -30.063 1.097 10.907 1.00 41.88 110 HIS A N 1
ATOM 902 C CA . HIS A 1 110 ? -31.153 2.060 10.782 1.00 41.88 110 HIS A CA 1
ATOM 903 C C . HIS A 1 110 ? -32.100 2.014 11.985 1.00 41.88 110 HIS A C 1
ATOM 905 O O . HIS A 1 110 ? -33.168 2.607 11.940 1.00 41.88 110 HIS A O 1
ATOM 911 N N . HIS A 1 111 ? -31.697 1.405 13.107 1.00 40.97 111 HIS A N 1
ATOM 912 C CA . HIS A 1 111 ? -32.224 1.844 14.391 1.00 40.97 111 HIS A CA 1
ATOM 913 C C . HIS A 1 111 ? -31.767 3.290 14.595 1.00 40.97 111 HIS A C 1
ATOM 915 O O . HIS A 1 111 ? -30.664 3.559 15.080 1.00 40.97 111 HIS A O 1
ATOM 921 N N . TYR A 1 112 ? -32.607 4.210 14.121 1.00 40.81 112 TYR A N 1
ATOM 922 C CA . TYR A 1 112 ? -32.617 5.613 14.473 1.00 40.81 112 TYR A CA 1
ATOM 923 C C . TYR A 1 112 ? -32.572 5.675 15.997 1.00 40.81 112 TYR A C 1
ATOM 925 O O . TYR A 1 112 ? -33.588 5.565 16.677 1.00 40.81 112 TYR A O 1
ATOM 933 N N . TYR A 1 113 ? -31.370 5.804 16.558 1.00 46.94 113 TYR A N 1
ATOM 934 C CA . TYR A 1 113 ? -31.237 6.292 17.916 1.00 46.94 113 TYR A CA 1
ATOM 935 C C . TYR A 1 113 ? -31.930 7.647 17.905 1.00 46.94 113 TYR A C 1
ATOM 937 O O . TYR A 1 113 ? -31.463 8.564 17.227 1.00 46.94 113 TYR A O 1
ATOM 945 N N . ARG A 1 114 ? -33.073 7.746 18.592 1.00 48.12 114 ARG A N 1
ATOM 946 C CA . ARG A 1 114 ? -33.720 9.020 18.893 1.00 48.12 114 ARG A CA 1
ATOM 947 C C . ARG A 1 114 ? -32.610 9.951 19.369 1.00 48.12 114 ARG A C 1
ATOM 949 O O . ARG A 1 114 ? -31.937 9.639 20.355 1.00 48.12 114 ARG A O 1
ATOM 956 N N . ILE A 1 115 ? -32.343 11.008 18.601 1.00 56.34 115 ILE A N 1
ATOM 957 C CA . ILE A 1 115 ? -31.249 11.927 18.902 1.00 56.34 115 ILE A CA 1
ATOM 958 C C . ILE A 1 115 ? -31.550 12.492 20.283 1.00 56.34 115 ILE A C 1
ATOM 960 O O . ILE A 1 115 ? -32.517 13.222 20.479 1.00 56.34 115 ILE A O 1
ATOM 964 N N . THR A 1 116 ? -30.745 12.094 21.258 1.00 67.38 116 THR A N 1
ATOM 965 C CA . THR A 1 116 ? -30.831 12.614 22.614 1.00 67.38 116 THR A CA 1
ATOM 966 C C . THR A 1 116 ? -29.695 13.605 22.766 1.00 67.38 116 THR A C 1
ATOM 968 O O . THR A 1 116 ? -28.525 13.243 22.665 1.00 67.38 116 THR A O 1
ATOM 971 N N . THR A 1 117 ? -30.030 14.875 22.958 1.00 73.50 117 THR A N 1
ATOM 972 C CA . THR A 1 117 ? -29.059 15.922 23.276 1.00 73.50 117 THR A CA 1
ATO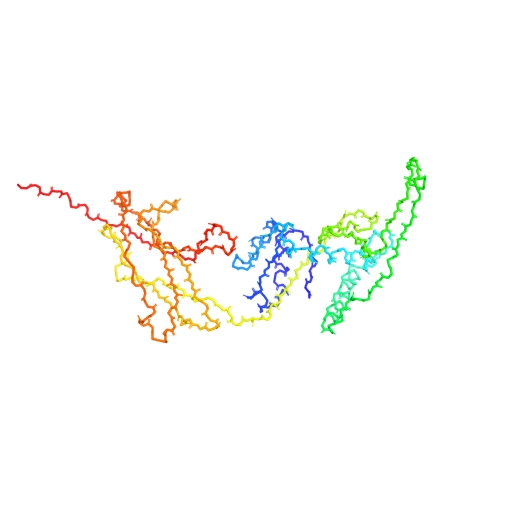M 973 C C . THR A 1 117 ? -29.132 16.251 24.764 1.00 73.50 117 THR A C 1
ATOM 975 O O . THR A 1 117 ? -30.155 16.049 25.423 1.00 73.50 117 THR A O 1
ATOM 978 N N . LYS A 1 118 ? -28.014 16.699 25.334 1.00 78.00 118 LYS A N 1
ATOM 979 C CA . LYS A 1 118 ? -28.003 17.435 26.597 1.00 78.00 118 LYS A CA 1
ATOM 980 C C . LYS A 1 118 ? -28.006 18.918 26.240 1.00 78.00 118 LYS A C 1
ATOM 982 O O . LYS A 1 118 ? -27.157 19.350 25.462 1.00 78.00 118 LYS A O 1
ATOM 987 N N . LYS A 1 119 ? -28.987 19.651 26.759 1.00 83.19 119 LYS A N 1
ATOM 988 C CA . LYS A 1 119 ? -29.156 21.083 26.509 1.00 83.19 119 LYS A CA 1
ATOM 989 C C . LYS A 1 119 ? -28.517 21.892 27.635 1.00 83.19 119 LYS A C 1
ATOM 991 O O . LYS A 1 119 ? -28.613 21.484 28.793 1.00 83.19 119 LYS A O 1
ATOM 996 N N . PHE A 1 120 ? -27.905 23.012 27.281 1.00 83.62 120 PHE A N 1
ATOM 997 C CA . PHE A 1 120 ? -27.350 24.001 28.197 1.00 83.62 120 PHE A CA 1
ATOM 998 C C . PHE A 1 120 ? -27.751 25.399 27.726 1.00 83.62 120 PHE A C 1
ATOM 1000 O O . PHE A 1 120 ? -27.657 25.692 26.535 1.00 83.62 120 PHE A O 1
ATOM 1007 N N . LYS A 1 121 ? -28.165 26.259 28.655 1.00 88.00 121 LYS A N 1
ATOM 1008 C CA . LYS A 1 121 ? -28.260 27.706 28.435 1.00 88.00 121 LYS A CA 1
ATOM 1009 C C . LYS A 1 121 ? -26.885 28.347 28.616 1.00 88.00 121 LYS A C 1
ATOM 1011 O O . LYS A 1 121 ? -26.085 27.835 29.401 1.00 88.00 121 LYS A O 1
ATOM 1016 N N . ALA A 1 122 ? -26.640 29.476 27.954 1.00 85.56 122 ALA A N 1
ATOM 1017 C CA . ALA A 1 122 ? -25.388 30.231 28.046 1.00 85.56 122 ALA A CA 1
ATOM 1018 C C . ALA A 1 122 ? -24.914 30.432 29.500 1.00 85.56 122 ALA A C 1
ATOM 1020 O O . ALA A 1 122 ? -23.777 30.080 29.827 1.00 85.56 122 ALA A O 1
ATOM 1021 N N . GLN A 1 123 ? -25.810 30.851 30.405 1.00 87.25 123 GLN A N 1
ATOM 1022 C CA . GLN A 1 123 ? -25.450 31.100 31.809 1.00 87.25 123 GLN A CA 1
ATOM 1023 C C . GLN A 1 123 ? -24.977 29.835 32.544 1.00 87.25 123 GLN A C 1
ATOM 1025 O O . GLN A 1 123 ? -24.138 29.915 33.436 1.00 87.25 123 GLN A O 1
ATOM 1030 N N . GLN A 1 124 ? -25.469 28.649 32.162 1.00 80.50 124 GLN A N 1
ATOM 1031 C CA . GLN A 1 124 ? -25.123 27.383 32.825 1.00 80.50 124 GLN A CA 1
ATOM 1032 C C . GLN A 1 124 ? -23.689 26.924 32.545 1.00 80.50 124 GLN A C 1
ATOM 1034 O O . GLN A 1 124 ? -23.202 26.010 33.209 1.00 80.50 124 GLN A O 1
ATOM 1039 N N . ILE A 1 125 ? -23.032 27.517 31.549 1.00 81.44 125 ILE A N 1
ATOM 1040 C CA . ILE A 1 125 ? -21.652 27.201 31.178 1.00 81.44 125 ILE A CA 1
ATOM 1041 C C . ILE A 1 125 ? -20.748 28.441 31.183 1.00 81.44 125 ILE A C 1
ATOM 1043 O O . ILE A 1 125 ? -19.667 28.412 30.601 1.00 81.44 125 ILE A O 1
ATOM 1047 N N . GLY A 1 126 ? -21.188 29.523 31.835 1.00 82.88 126 GLY A N 1
ATOM 1048 C CA . GLY A 1 126 ? -20.394 30.740 32.010 1.00 82.88 126 GLY A CA 1
ATOM 1049 C C . GLY A 1 126 ? -20.308 31.644 30.778 1.00 82.88 126 GLY A C 1
ATOM 1050 O O . GLY A 1 126 ? -19.376 32.435 30.685 1.00 82.88 126 GLY A O 1
ATOM 1051 N N . LEU A 1 127 ? -21.250 31.541 29.835 1.00 79.94 127 LEU A N 1
ATOM 1052 C CA . LEU A 1 127 ? -21.357 32.452 28.693 1.00 79.94 127 LEU A CA 1
ATOM 1053 C C . LEU A 1 127 ? -22.453 33.500 28.923 1.00 79.94 127 LEU A C 1
ATOM 1055 O O . LEU A 1 127 ? -23.459 33.239 29.586 1.00 79.94 127 LEU A O 1
ATOM 1059 N N . THR A 1 128 ? -22.273 34.681 28.336 1.00 85.44 128 THR A N 1
ATOM 1060 C CA . THR A 1 128 ? -23.285 35.743 28.291 1.00 85.44 128 THR A CA 1
ATOM 1061 C C . THR A 1 128 ? -24.211 35.572 27.077 1.00 85.44 128 THR A C 1
ATOM 1063 O O . THR A 1 128 ? -23.845 34.948 26.080 1.00 85.44 128 THR A O 1
ATOM 1066 N N . GLY A 1 129 ? -25.431 36.115 27.159 1.00 87.69 129 GLY A N 1
ATOM 1067 C CA . GLY A 1 129 ? -26.431 36.078 26.081 1.00 87.69 129 GLY A CA 1
ATOM 1068 C C . GLY A 1 129 ? -27.457 34.940 26.185 1.00 87.69 129 GLY A C 1
ATOM 1069 O O . GLY A 1 129 ? -27.610 34.311 27.231 1.00 87.69 129 GLY A O 1
ATOM 1070 N N . GLU A 1 130 ? -28.181 34.695 25.089 1.00 89.31 130 GLU A N 1
ATOM 1071 C CA . GLU A 1 130 ? -29.322 33.758 25.023 1.00 89.31 130 GLU A CA 1
ATOM 1072 C C . GLU A 1 130 ? -29.010 32.448 24.282 1.00 89.31 130 GLU A C 1
ATOM 1074 O O . GLU A 1 130 ? -29.902 31.662 23.968 1.00 89.31 130 GLU A O 1
ATOM 1079 N N . LEU A 1 131 ? -27.733 32.195 23.987 1.00 83.12 131 LEU A N 1
ATOM 1080 C CA . LEU A 1 131 ? -27.319 31.022 23.226 1.00 83.12 131 LEU A CA 1
ATOM 1081 C C . LEU A 1 131 ? -27.739 29.718 23.931 1.00 83.12 131 LEU A C 1
ATOM 1083 O O . LEU A 1 131 ? -27.380 29.472 25.086 1.00 83.12 131 LEU A O 1
ATOM 1087 N N . GLU A 1 132 ? -28.437 28.843 23.203 1.00 82.12 132 GLU A N 1
ATOM 1088 C CA . GLU A 1 132 ? -28.679 27.461 23.616 1.00 82.12 132 GLU A CA 1
ATOM 1089 C C . GLU A 1 132 ? -27.682 26.511 22.954 1.00 82.12 132 GLU A C 1
ATOM 1091 O O . GLU A 1 132 ? -27.529 26.469 21.733 1.00 82.12 132 GLU A O 1
ATOM 1096 N N . ILE A 1 133 ? -27.037 25.681 23.769 1.00 79.31 133 ILE A N 1
ATOM 1097 C CA . ILE A 1 133 ? -26.050 24.704 23.318 1.00 79.31 133 ILE A CA 1
ATOM 1098 C C . ILE A 1 133 ? -26.621 23.307 23.494 1.00 79.31 133 ILE A C 1
ATOM 1100 O O . ILE A 1 133 ? -27.017 22.898 24.587 1.00 79.31 133 ILE A O 1
ATOM 1104 N N . GLN A 1 134 ? -26.632 22.542 22.405 1.00 78.56 134 GLN A N 1
ATOM 1105 C CA . GLN A 1 134 ? -27.079 21.156 22.407 1.00 78.56 134 GLN A CA 1
ATOM 1106 C C . GLN A 1 134 ? -25.919 20.222 22.094 1.00 78.56 134 GLN A C 1
ATOM 1108 O O . GLN A 1 134 ? -25.401 20.199 20.980 1.00 78.56 134 GLN A O 1
ATOM 1113 N N . ILE A 1 135 ? -25.546 19.401 23.072 1.00 72.44 135 ILE A N 1
ATOM 1114 C CA . ILE A 1 135 ? -24.479 18.416 22.913 1.00 72.44 135 ILE A CA 1
ATOM 1115 C C . ILE A 1 135 ? -25.109 17.038 22.697 1.00 72.44 135 ILE A C 1
ATOM 1117 O O . ILE A 1 135 ? -25.846 16.566 23.569 1.00 72.44 135 ILE A O 1
ATOM 1121 N N . PRO A 1 136 ? -24.842 16.354 21.572 1.00 69.69 136 PRO A N 1
ATOM 1122 C CA . PRO A 1 136 ? -25.326 14.997 21.356 1.00 69.69 136 PRO A CA 1
ATOM 1123 C C . PRO A 1 136 ? -24.838 14.034 22.444 1.00 69.69 136 PRO A C 1
ATOM 1125 O O . PRO A 1 136 ? -23.661 14.028 22.808 1.00 69.69 136 PRO A O 1
ATOM 1128 N N . LYS A 1 137 ? -25.737 13.186 22.954 1.00 67.06 137 LYS A N 1
ATOM 1129 C CA . LYS A 1 137 ? -25.370 12.080 23.841 1.00 67.06 137 LYS A CA 1
ATOM 1130 C C . LYS A 1 137 ? -24.822 10.915 23.018 1.00 67.06 137 LYS A C 1
ATOM 1132 O O . LYS A 1 137 ? -25.396 10.527 21.992 1.00 67.06 137 LYS A O 1
ATOM 1137 N N . SER A 1 138 ? -23.757 10.300 23.529 1.00 65.06 138 SER A N 1
ATOM 1138 C CA . SER A 1 138 ? -23.126 9.116 22.941 1.00 65.06 138 SER A CA 1
ATOM 1139 C C . SER A 1 138 ? -22.690 9.353 21.482 1.00 65.06 138 SER A C 1
ATOM 1141 O O . SER A 1 138 ? -22.006 10.325 21.182 1.00 65.06 138 SER A O 1
ATOM 1143 N N . ILE A 1 139 ? -23.070 8.465 20.561 1.00 59.75 139 ILE A N 1
ATOM 1144 C CA . ILE A 1 139 ? -22.726 8.517 19.131 1.00 59.75 139 ILE A CA 1
ATOM 1145 C C . ILE A 1 139 ? -23.780 9.231 18.262 1.00 59.75 139 ILE A C 1
ATOM 1147 O O . ILE A 1 139 ? -23.751 9.098 17.033 1.00 59.75 139 ILE A O 1
ATOM 1151 N N . SER A 1 140 ? -24.748 9.920 18.878 1.00 60.50 140 SER A N 1
ATOM 1152 C CA . SER A 1 140 ? -25.794 10.649 18.150 1.00 60.50 140 SER A CA 1
ATOM 1153 C C . SER A 1 140 ? -25.166 11.755 17.301 1.00 60.50 140 SER A C 1
ATOM 1155 O O . SER A 1 140 ? -24.260 12.450 17.753 1.00 60.50 140 SER A O 1
ATOM 1157 N N . ARG A 1 141 ? -25.633 11.920 16.060 1.00 58.66 141 ARG A N 1
ATOM 1158 C CA . ARG A 1 141 ? -25.134 12.948 15.137 1.00 58.66 141 ARG A CA 1
ATOM 1159 C C . ARG A 1 141 ? -26.280 13.837 14.690 1.00 58.66 141 ARG A C 1
ATOM 1161 O O . ARG A 1 141 ? -27.312 13.326 14.263 1.00 58.66 141 ARG A O 1
ATOM 1168 N N . LEU A 1 142 ? -26.067 15.146 14.766 1.00 61.09 142 LEU A N 1
ATOM 1169 C CA . LEU A 1 142 ? -26.932 16.134 14.132 1.00 61.09 142 LEU A CA 1
ATOM 1170 C C . LEU A 1 142 ? -26.514 16.221 12.664 1.00 61.09 142 LEU A C 1
ATOM 1172 O O . LEU A 1 142 ? -25.353 16.491 12.363 1.00 61.09 142 LEU A O 1
ATOM 1176 N N . ARG A 1 143 ? -27.429 15.894 11.753 1.00 55.81 143 ARG A N 1
ATOM 1177 C CA . ARG A 1 143 ? -27.174 15.959 10.313 1.00 55.81 143 ARG A CA 1
ATOM 1178 C C . ARG A 1 143 ? -27.495 17.371 9.831 1.00 55.81 143 ARG A C 1
ATOM 1180 O O . ARG A 1 143 ? -28.599 17.843 10.068 1.00 55.81 143 ARG A O 1
ATOM 1187 N N . ILE A 1 144 ? -26.554 18.012 9.143 1.00 52.44 144 ILE A N 1
ATOM 1188 C CA . ILE A 1 144 ? -26.792 19.281 8.444 1.00 52.44 144 ILE A CA 1
ATOM 1189 C C . ILE A 1 144 ? -27.259 18.946 7.021 1.00 52.44 144 ILE A C 1
ATOM 1191 O O . ILE A 1 144 ? -26.678 18.078 6.366 1.00 52.44 144 ILE A O 1
ATOM 1195 N N . GLN A 1 145 ? -28.332 19.583 6.556 1.00 44.78 145 GLN A N 1
ATOM 1196 C CA . GLN A 1 145 ? -28.855 19.400 5.200 1.00 44.78 145 GLN A CA 1
ATOM 1197 C C . GLN A 1 145 ? -27.863 19.971 4.166 1.00 44.78 145 GLN A C 1
ATOM 1199 O O . GLN A 1 145 ? -27.251 21.006 4.401 1.00 44.78 145 GLN A O 1
ATOM 1204 N N . GLY A 1 146 ? -27.652 19.281 3.039 1.00 48.53 146 GLY A N 1
ATOM 1205 C CA . GLY A 1 146 ? -26.787 19.745 1.936 1.00 48.53 146 GLY A CA 1
ATOM 1206 C C . GLY A 1 146 ? -25.271 19.592 2.142 1.00 48.53 146 GLY A C 1
ATOM 1207 O O . GLY A 1 146 ? -24.523 19.545 1.171 1.00 48.53 146 GLY A O 1
ATOM 1208 N N . SER A 1 147 ? -24.800 19.425 3.376 1.00 43.62 147 SER A N 1
ATOM 1209 C CA . SER A 1 147 ? -23.415 19.039 3.658 1.00 43.62 147 SER A CA 1
ATOM 1210 C C . SER A 1 147 ? -23.272 17.524 3.493 1.00 43.62 147 SER A C 1
ATOM 1212 O O . SER A 1 147 ? -24.060 16.757 4.049 1.00 43.62 147 SER A O 1
ATOM 1214 N N . GLY A 1 148 ? -22.292 17.066 2.711 1.00 51.81 148 GLY A N 1
ATOM 1215 C CA . GLY A 1 148 ? -21.935 15.647 2.617 1.00 51.81 148 GLY A CA 1
ATOM 1216 C C . GLY A 1 148 ? -21.459 15.062 3.959 1.00 51.81 148 GLY A C 1
ATOM 1217 O O . GLY A 1 148 ? -21.791 15.538 5.040 1.00 51.81 148 GLY A O 1
ATOM 1218 N N . SER A 1 149 ? -20.636 14.011 3.935 1.00 42.66 149 SER A N 1
ATOM 1219 C CA . SER A 1 149 ? -20.094 13.377 5.151 1.00 42.66 149 SER A CA 1
ATOM 1220 C C . SER A 1 149 ? -19.009 14.217 5.851 1.00 42.66 149 SER A C 1
ATOM 1222 O O . SER A 1 149 ? -17.924 13.707 6.128 1.00 42.66 149 SER A O 1
ATOM 1224 N N . ARG A 1 150 ? -19.253 15.505 6.101 1.00 42.81 150 ARG A N 1
ATOM 1225 C CA . ARG A 1 150 ? -18.318 16.383 6.807 1.00 42.81 150 ARG A CA 1
ATOM 1226 C C . ARG A 1 150 ? -18.658 16.393 8.299 1.00 42.81 150 ARG A C 1
ATOM 1228 O O . ARG A 1 150 ? -19.817 16.382 8.700 1.00 42.81 150 ARG A O 1
ATOM 1235 N N . PHE A 1 151 ? -17.603 16.246 9.084 1.00 47.00 151 PHE A N 1
ATOM 1236 C CA . PHE A 1 151 ? -17.543 15.812 10.475 1.00 47.00 151 PHE A CA 1
ATOM 1237 C C . PHE A 1 151 ? -18.551 16.474 11.426 1.00 47.00 151 PHE A C 1
ATOM 1239 O O . PHE A 1 151 ? -18.798 17.672 11.363 1.00 47.00 151 PHE A O 1
ATOM 1246 N N . VAL A 1 152 ? -19.058 15.688 12.383 1.00 45.25 152 VAL A N 1
ATOM 1247 C CA . VAL A 1 152 ? -19.780 16.194 13.560 1.00 45.25 152 VAL A CA 1
ATOM 1248 C C . VAL A 1 152 ? -18.936 15.822 14.775 1.00 45.25 152 VAL A C 1
ATOM 1250 O O . VAL A 1 152 ? -18.731 14.631 15.029 1.00 45.25 152 VAL A O 1
ATOM 1253 N N . HIS A 1 153 ? -18.400 16.821 15.480 1.00 46.81 153 HIS A N 1
ATOM 1254 C CA . HIS A 1 153 ? -17.657 16.619 16.725 1.00 46.81 153 HIS A CA 1
ATOM 1255 C C . HIS A 1 153 ? -18.561 15.895 17.738 1.00 46.81 153 HIS A C 1
ATOM 1257 O O . HIS A 1 153 ? -19.712 16.279 17.950 1.00 46.81 153 HIS A O 1
ATOM 1263 N N . GLY A 1 154 ? -18.075 14.786 18.298 1.00 46.97 154 GLY A N 1
ATOM 1264 C CA . GLY A 1 154 ? -18.862 13.897 19.150 1.00 46.97 154 GLY A CA 1
ATOM 1265 C C . GLY A 1 154 ? -18.591 14.106 20.639 1.00 46.97 154 GLY A C 1
ATOM 1266 O O . GLY A 1 154 ? -17.550 13.675 21.129 1.00 46.97 154 GLY A O 1
ATOM 1267 N N . GLY A 1 155 ? -19.576 14.662 21.352 1.00 54.41 155 GLY A N 1
ATOM 1268 C CA . GLY A 1 155 ? -19.657 14.699 22.819 1.00 54.41 155 GLY A CA 1
ATOM 1269 C C . GLY A 1 155 ? -18.853 15.816 23.506 1.00 54.41 155 GLY A C 1
ATOM 1270 O O . GLY A 1 155 ? -18.002 16.451 22.903 1.00 54.41 155 GLY A O 1
ATOM 1271 N N . ALA A 1 156 ? -19.125 16.044 24.797 1.00 55.03 156 ALA A N 1
ATOM 1272 C CA . ALA A 1 156 ? -18.490 17.087 25.622 1.00 55.03 156 ALA A CA 1
ATOM 1273 C C . ALA A 1 156 ? -17.077 16.728 26.143 1.00 55.03 156 ALA A C 1
ATOM 1275 O O . ALA A 1 156 ? -16.531 17.435 26.984 1.00 55.03 156 ALA A O 1
ATOM 1276 N N . SER A 1 157 ? -16.511 15.587 25.735 1.00 52.72 157 SER A N 1
ATOM 1277 C CA . SER A 1 157 ? -15.242 15.062 26.262 1.00 52.72 157 SER A CA 1
ATOM 1278 C C . SER A 1 157 ? -14.055 15.394 25.355 1.00 52.72 157 SER A C 1
ATOM 1280 O O . SER A 1 157 ? -14.158 15.194 24.144 1.00 52.72 157 SER A O 1
ATOM 1282 N N . LEU A 1 158 ? -12.911 15.760 25.944 1.00 47.16 158 LEU A N 1
ATOM 1283 C CA . LEU A 1 158 ? -11.618 15.880 25.252 1.00 47.16 158 LEU A CA 1
ATOM 1284 C C . LEU A 1 158 ? -11.227 14.560 24.535 1.00 47.16 158 LEU A C 1
ATOM 1286 O O . LEU A 1 158 ? -11.478 13.462 25.038 1.00 47.16 158 LEU A O 1
ATOM 1290 N N . GLN A 1 159 ? -10.614 14.662 23.350 1.00 41.88 159 GLN A N 1
ATOM 1291 C CA . GLN A 1 159 ? -9.799 13.598 22.724 1.00 41.88 159 GLN A CA 1
ATOM 1292 C C . GLN A 1 159 ? -8.584 13.339 23.668 1.00 41.88 159 GLN A C 1
ATOM 1294 O O . GLN A 1 159 ? -8.093 14.303 24.231 1.00 41.88 159 GLN A O 1
ATOM 1299 N N . GLU A 1 160 ? -8.062 12.155 24.035 1.00 45.94 160 GLU A N 1
ATOM 1300 C CA . GLU A 1 160 ? -7.741 10.881 23.369 1.00 45.94 160 GLU A CA 1
ATOM 1301 C C . GLU A 1 160 ? -7.414 9.771 24.419 1.00 45.94 160 GLU A C 1
ATOM 1303 O O . GLU A 1 160 ? -6.841 10.069 25.459 1.00 45.94 160 GLU A O 1
ATOM 1308 N N . ILE A 1 161 ? -7.686 8.487 24.120 1.00 41.03 161 ILE A N 1
ATOM 1309 C CA . ILE A 1 161 ? -6.882 7.310 24.538 1.00 41.03 161 ILE A CA 1
ATOM 1310 C C . ILE A 1 161 ? -6.851 6.409 23.296 1.00 41.03 161 ILE A C 1
ATOM 1312 O O . ILE A 1 161 ? -7.902 6.129 22.713 1.00 41.03 161 ILE A O 1
ATOM 1316 N N . ILE A 1 162 ? -5.660 6.026 22.833 1.00 47.81 162 ILE A N 1
ATOM 1317 C CA . ILE A 1 162 ? -5.463 5.344 21.547 1.00 47.81 162 ILE A CA 1
ATOM 1318 C C . ILE A 1 162 ? -5.529 3.828 21.746 1.00 47.81 162 ILE A C 1
ATOM 1320 O O . ILE A 1 162 ? -4.749 3.260 22.503 1.00 47.81 162 ILE A O 1
ATOM 1324 N N . ILE A 1 163 ? -6.422 3.166 21.009 1.00 50.66 163 ILE A N 1
ATOM 1325 C CA . ILE A 1 163 ? -6.361 1.723 20.749 1.00 50.66 163 ILE A CA 1
ATOM 1326 C C . ILE A 1 163 ? -6.001 1.587 19.266 1.00 50.66 163 ILE A C 1
ATOM 1328 O O . ILE A 1 163 ? -6.740 2.114 18.433 1.00 50.66 163 ILE A O 1
ATOM 1332 N N . PRO A 1 164 ? -4.888 0.935 18.893 1.00 42.84 164 PRO A N 1
ATOM 1333 C CA . PRO A 1 164 ? -4.571 0.731 17.489 1.00 42.84 164 PRO A CA 1
ATOM 1334 C C . PRO A 1 164 ? -5.523 -0.326 16.908 1.00 42.84 164 PRO A C 1
ATOM 1336 O O . PRO A 1 164 ? -5.570 -1.474 17.359 1.00 42.84 164 PRO A O 1
ATOM 1339 N N . ILE A 1 165 ? -6.316 0.072 15.912 1.00 51.81 165 ILE A N 1
ATOM 1340 C CA . ILE A 1 165 ? -7.300 -0.791 15.248 1.00 51.81 165 ILE A CA 1
ATOM 1341 C C . ILE A 1 165 ? -6.934 -0.913 13.773 1.00 51.81 165 ILE A C 1
ATOM 1343 O O . ILE A 1 165 ? -6.816 0.090 13.074 1.00 51.81 165 ILE A O 1
ATOM 1347 N N . VAL A 1 166 ? -6.835 -2.149 13.279 1.00 49.06 166 VAL A N 1
ATOM 1348 C CA . VAL A 1 166 ? -6.758 -2.432 11.841 1.00 49.06 166 VAL A CA 1
ATOM 1349 C C . VAL A 1 166 ? -8.110 -2.962 11.380 1.00 49.06 166 VAL A C 1
ATOM 1351 O O . VAL A 1 166 ? -8.550 -4.054 11.764 1.00 49.06 166 VAL A O 1
ATOM 1354 N N . LYS A 1 167 ? -8.787 -2.196 10.520 1.00 46.34 167 LYS A N 1
ATOM 1355 C CA . LYS A 1 167 ? -9.960 -2.693 9.801 1.00 46.34 167 LYS A CA 1
ATOM 1356 C C . LYS A 1 167 ? -9.512 -3.348 8.500 1.00 46.34 167 LYS A C 1
ATOM 1358 O O . LYS A 1 167 ? -9.154 -2.683 7.536 1.00 46.34 167 LYS A O 1
ATOM 1363 N N . VAL A 1 168 ? -9.593 -4.673 8.465 1.00 46.03 168 VAL A N 1
ATOM 1364 C CA . VAL A 1 168 ? -9.419 -5.449 7.236 1.00 46.03 168 VAL A CA 1
ATOM 1365 C C . VAL A 1 168 ? -10.765 -5.535 6.521 1.00 46.03 168 VAL A C 1
ATOM 1367 O O . VAL A 1 168 ? -11.687 -6.185 7.010 1.00 46.03 168 VAL A O 1
ATOM 1370 N N . ASN A 1 169 ? -10.879 -4.892 5.359 1.00 43.12 169 ASN A N 1
ATOM 1371 C CA . ASN A 1 169 ? -11.985 -5.134 4.436 1.00 43.12 169 ASN A CA 1
ATOM 1372 C C . ASN A 1 169 ? -11.543 -6.199 3.427 1.00 43.12 169 ASN A C 1
ATOM 1374 O O . ASN A 1 169 ? -10.793 -5.909 2.496 1.00 43.12 169 ASN A O 1
ATOM 1378 N N . LYS A 1 170 ? -12.017 -7.437 3.594 1.00 40.09 170 LYS A N 1
ATOM 1379 C CA . LYS A 1 170 ? -11.926 -8.447 2.535 1.00 40.09 170 LYS A CA 1
ATOM 1380 C C . LYS A 1 170 ? -12.982 -8.094 1.489 1.00 40.09 170 LYS A C 1
ATOM 1382 O O . LYS A 1 170 ? -14.141 -8.472 1.638 1.00 40.09 170 LYS A O 1
ATOM 1387 N N . LYS A 1 171 ? -12.608 -7.343 0.447 1.00 39.41 171 LYS A N 1
ATOM 1388 C CA . LYS A 1 171 ? -13.447 -7.277 -0.758 1.00 39.41 171 LYS A CA 1
ATOM 1389 C C . LYS A 1 171 ? -13.645 -8.720 -1.230 1.00 39.41 171 LYS A C 1
ATOM 1391 O O . LYS A 1 171 ? -12.669 -9.473 -1.286 1.00 39.41 171 LYS A O 1
ATOM 1396 N N . ARG A 1 172 ? -14.883 -9.129 -1.545 1.00 42.34 172 ARG A N 1
ATOM 1397 C CA . ARG A 1 172 ? -15.060 -10.291 -2.426 1.00 42.34 172 ARG A CA 1
ATOM 1398 C C . ARG A 1 172 ? -14.204 -9.979 -3.647 1.00 42.34 172 ARG A C 1
ATOM 1400 O O . ARG A 1 172 ? -14.374 -8.915 -4.241 1.00 42.34 172 ARG A O 1
ATOM 1407 N N . ARG A 1 173 ? -13.217 -10.832 -3.917 1.00 41.19 173 ARG A N 1
ATOM 1408 C CA . ARG A 1 173 ? -12.458 -10.785 -5.159 1.00 41.19 173 ARG A CA 1
ATOM 1409 C C . ARG A 1 173 ? -13.525 -10.869 -6.249 1.00 41.19 173 ARG A C 1
ATOM 1411 O O . ARG A 1 173 ? -14.139 -11.912 -6.419 1.00 41.19 173 ARG A O 1
ATOM 1418 N N . GLY A 1 174 ? -13.807 -9.754 -6.917 1.00 46.25 174 GLY A N 1
ATOM 1419 C CA . GLY A 1 174 ? -13.973 -9.885 -8.350 1.00 46.25 174 GLY A CA 1
ATOM 1420 C C . GLY A 1 174 ? -12.644 -10.465 -8.794 1.00 46.25 174 GLY A C 1
ATOM 1421 O O . GLY A 1 174 ? -11.602 -9.934 -8.406 1.00 46.25 174 GLY A O 1
ATOM 1422 N N . ASP A 1 175 ? -12.665 -11.592 -9.487 1.00 52.19 175 ASP A N 1
ATOM 1423 C CA . ASP A 1 175 ? -11.459 -12.302 -9.913 1.00 52.19 175 ASP A CA 1
ATOM 1424 C C . ASP A 1 175 ? -10.578 -11.480 -10.881 1.00 52.19 175 ASP A C 1
ATOM 1426 O O . ASP A 1 175 ? -9.636 -12.024 -11.431 1.00 52.19 175 ASP A O 1
ATOM 1430 N N . LEU A 1 176 ? -10.857 -10.179 -11.046 1.00 60.75 176 LEU A N 1
ATOM 1431 C CA . LEU A 1 176 ? -10.129 -9.189 -11.826 1.00 60.75 1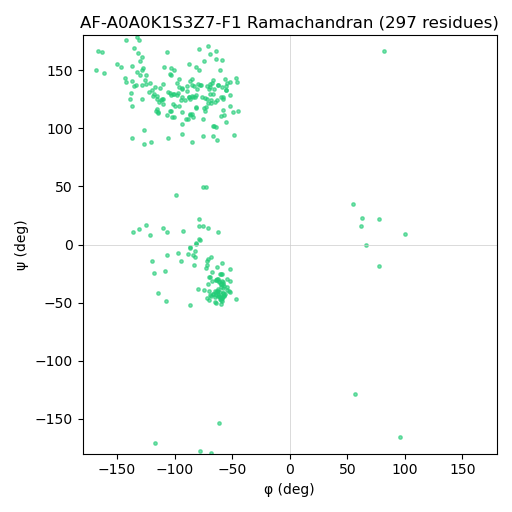76 LEU A CA 1
ATOM 1432 C C . LEU A 1 176 ? -8.715 -8.977 -11.251 1.00 60.75 176 LEU A C 1
ATOM 1434 O O . LEU A 1 176 ? -8.515 -8.281 -10.253 1.00 60.75 176 LEU A O 1
ATOM 1438 N N . SER A 1 177 ? -7.731 -9.593 -11.888 1.00 80.06 177 SER A N 1
ATOM 1439 C CA . SER A 1 177 ? -6.295 -9.322 -11.742 1.00 80.06 177 SER A CA 1
ATOM 1440 C C . SER A 1 177 ? -5.788 -8.592 -12.987 1.00 80.06 177 SER A C 1
ATOM 1442 O O . SER A 1 177 ? -6.508 -8.540 -13.970 1.00 80.06 177 SER A O 1
ATOM 1444 N N . THR A 1 178 ? -4.594 -7.998 -12.968 1.00 87.56 178 THR A N 1
ATOM 1445 C CA . THR A 1 178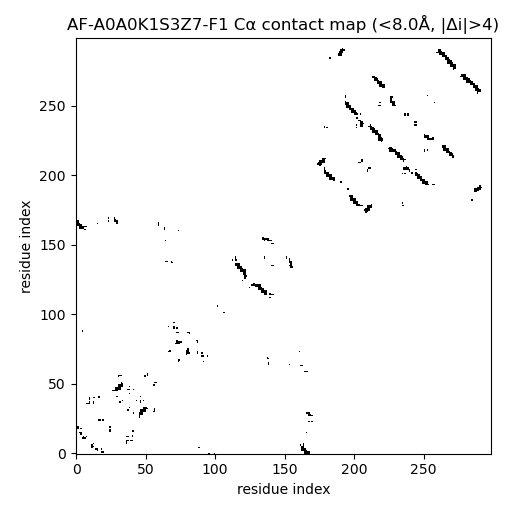 ? -3.937 -7.486 -14.188 1.00 87.56 178 THR A CA 1
ATOM 1446 C C . THR A 1 178 ? -2.816 -8.424 -14.613 1.00 87.56 178 THR A C 1
ATOM 1448 O O . THR A 1 178 ? -2.176 -9.034 -13.751 1.00 87.56 178 THR A O 1
ATOM 1451 N N . VAL A 1 179 ? -2.577 -8.552 -15.921 1.00 91.62 179 VAL A N 1
ATOM 1452 C CA . VAL A 1 179 ? -1.514 -9.417 -16.460 1.00 91.62 179 VAL A CA 1
ATOM 1453 C C . VAL A 1 179 ? -0.152 -9.074 -15.852 1.00 91.62 179 VAL A C 1
ATOM 1455 O O . VAL A 1 179 ? 0.184 -7.906 -15.653 1.00 91.62 179 VAL A O 1
ATOM 1458 N N . GLU A 1 180 ? 0.651 -10.083 -15.517 1.00 92.25 180 GLU A N 1
ATOM 1459 C CA . GLU A 1 180 ? 2.042 -9.894 -15.089 1.00 92.25 180 GLU A CA 1
ATOM 1460 C C . GLU A 1 180 ? 2.970 -9.858 -16.303 1.00 92.25 180 GLU A C 1
ATOM 1462 O O . GLU A 1 180 ? 2.767 -10.603 -17.260 1.00 92.25 180 GLU A O 1
ATOM 1467 N N . VAL A 1 181 ? 3.968 -8.974 -16.254 1.00 94.81 181 VAL A N 1
ATOM 1468 C CA . VAL A 1 181 ? 4.922 -8.758 -17.342 1.00 94.81 181 VAL A CA 1
ATOM 1469 C C . VAL A 1 181 ? 6.323 -9.093 -16.847 1.00 94.81 181 VAL A C 1
ATOM 1471 O O . VAL A 1 181 ? 6.779 -8.623 -15.795 1.00 94.81 181 VAL A O 1
ATOM 1474 N N . GLU A 1 182 ? 7.021 -9.920 -17.608 1.00 93.81 182 GLU A N 1
ATOM 1475 C CA . GLU A 1 182 ? 8.417 -10.265 -17.389 1.00 93.81 182 GLU A CA 1
ATOM 1476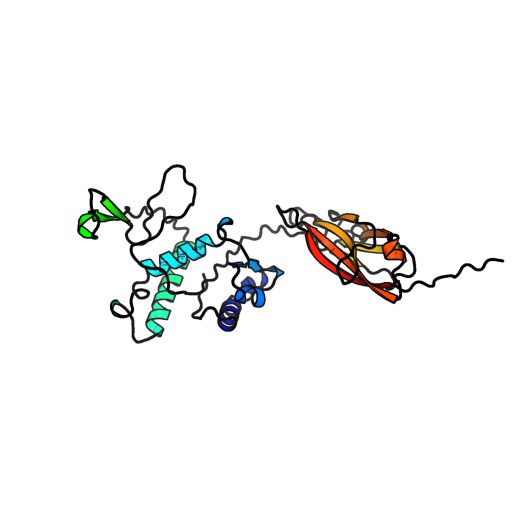 C C . GLU A 1 182 ? 9.319 -9.660 -18.449 1.00 93.81 182 GLU A C 1
ATOM 1478 O O . GLU A 1 182 ? 8.896 -9.372 -19.563 1.00 93.81 182 GLU A O 1
ATOM 1483 N N . ILE A 1 183 ? 10.570 -9.434 -18.058 1.00 93.19 183 ILE A N 1
ATOM 1484 C CA . ILE A 1 183 ? 11.620 -8.947 -18.940 1.00 93.19 183 ILE A CA 1
ATOM 1485 C C . ILE A 1 183 ? 12.469 -10.162 -19.275 1.00 93.19 183 ILE A C 1
ATOM 1487 O O . ILE A 1 183 ? 13.182 -10.674 -18.408 1.00 93.19 183 ILE A O 1
ATOM 1491 N N . ILE A 1 184 ? 12.390 -10.620 -20.515 1.00 89.62 184 ILE A N 1
ATOM 1492 C CA . ILE A 1 184 ? 13.272 -11.655 -21.028 1.00 89.62 184 ILE A CA 1
ATOM 1493 C C . ILE A 1 184 ? 14.539 -10.949 -21.498 1.00 89.62 184 ILE A C 1
ATOM 1495 O O . ILE A 1 184 ? 14.529 -10.160 -22.446 1.00 89.62 184 ILE A O 1
ATOM 1499 N N . ARG A 1 185 ? 15.644 -11.208 -20.791 1.00 80.00 185 ARG A N 1
ATOM 1500 C CA . ARG A 1 185 ? 16.964 -10.793 -21.262 1.00 80.00 185 ARG A CA 1
ATOM 1501 C C . ARG A 1 185 ? 17.304 -11.671 -22.459 1.00 80.00 185 ARG A C 1
ATOM 1503 O O . ARG A 1 185 ? 17.336 -12.894 -22.329 1.00 80.00 185 ARG A O 1
ATOM 1510 N N . ASN A 1 186 ? 17.561 -11.050 -23.601 1.00 70.06 186 ASN A N 1
ATOM 1511 C CA . ASN A 1 186 ? 18.162 -11.755 -24.726 1.00 70.06 186 ASN A CA 1
ATOM 1512 C C . ASN A 1 186 ? 19.581 -12.218 -24.336 1.00 70.06 186 ASN A C 1
ATOM 1514 O O . ASN A 1 186 ? 20.129 -11.782 -23.322 1.00 70.06 186 ASN A O 1
ATOM 1518 N N . SER A 1 187 ? 20.177 -13.115 -25.122 1.00 62.00 187 SER A N 1
ATOM 1519 C CA . SER A 1 187 ? 21.464 -13.773 -24.824 1.00 62.00 187 SER A CA 1
ATOM 1520 C C . SER A 1 187 ? 22.620 -12.816 -24.481 1.00 62.00 187 SER A C 1
ATOM 1522 O O . SER A 1 187 ? 23.566 -13.214 -23.804 1.00 62.00 187 SER A O 1
ATOM 1524 N N . THR A 1 188 ? 22.540 -11.546 -24.880 1.00 65.00 188 THR A N 1
ATOM 1525 C CA . THR A 1 188 ? 23.462 -10.481 -24.474 1.00 65.00 188 THR A CA 1
ATOM 1526 C C . THR A 1 188 ? 22.983 -9.767 -23.208 1.00 65.00 188 THR A C 1
ATOM 1528 O O . THR A 1 188 ? 22.059 -8.955 -23.238 1.00 65.00 188 THR A O 1
ATOM 1531 N N . SER A 1 189 ? 23.669 -10.008 -22.090 1.00 78.31 189 SER A N 1
ATOM 1532 C CA . SER A 1 189 ? 23.438 -9.319 -20.811 1.00 78.31 189 SER A CA 1
ATOM 1533 C C . SER A 1 189 ? 24.112 -7.944 -20.709 1.00 78.31 189 SER A C 1
ATOM 1535 O O . SER A 1 189 ? 23.997 -7.304 -19.671 1.00 78.31 189 SER A O 1
ATOM 1537 N N . THR A 1 190 ? 24.817 -7.493 -21.752 1.00 87.06 190 THR A N 1
ATOM 1538 C CA . THR A 1 190 ? 25.610 -6.252 -21.784 1.00 87.06 190 THR A CA 1
ATOM 1539 C C . THR A 1 190 ? 25.229 -5.408 -22.998 1.00 87.06 190 THR A C 1
ATOM 1541 O O . THR A 1 190 ? 25.091 -5.941 -24.098 1.00 87.06 190 THR A O 1
ATOM 1544 N N . ILE A 1 191 ? 25.090 -4.094 -22.814 1.00 89.50 191 ILE A N 1
ATOM 1545 C CA . ILE A 1 191 ? 24.856 -3.134 -23.898 1.00 89.50 191 ILE A CA 1
ATOM 1546 C C . ILE A 1 191 ? 26.212 -2.769 -24.512 1.00 89.50 191 ILE A C 1
ATOM 1548 O O . ILE A 1 191 ? 27.027 -2.088 -23.890 1.00 89.50 191 ILE A O 1
ATOM 1552 N N . THR A 1 192 ? 26.461 -3.233 -25.734 1.00 87.94 192 THR A N 1
ATOM 1553 C CA . THR A 1 192 ? 27.722 -3.005 -26.466 1.00 87.94 192 THR A CA 1
ATOM 1554 C C . THR A 1 192 ? 27.589 -2.003 -27.614 1.00 87.94 192 THR A C 1
ATOM 1556 O O . THR A 1 192 ? 28.590 -1.559 -28.172 1.00 87.94 192 THR A O 1
ATOM 1559 N N . SER A 1 193 ? 26.363 -1.597 -27.949 1.00 86.75 193 SER A N 1
ATOM 1560 C CA . SER A 1 193 ? 26.052 -0.678 -29.049 1.00 86.75 193 SER A CA 1
ATOM 1561 C C . SER A 1 193 ? 25.090 0.427 -28.595 1.00 86.75 193 SER A C 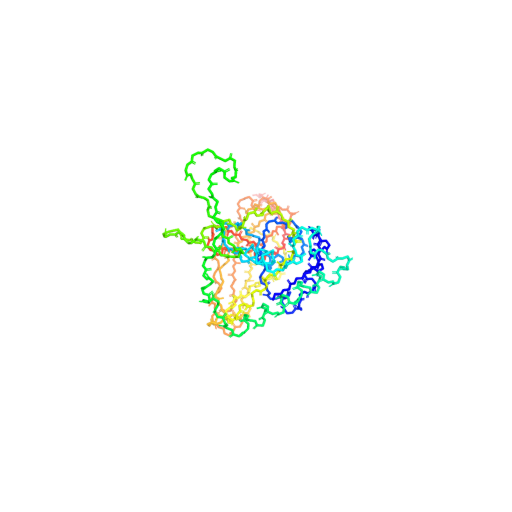1
ATOM 1563 O O . SER A 1 193 ? 24.648 0.432 -27.450 1.00 86.75 193 SER A O 1
ATOM 1565 N N . GLY A 1 194 ? 24.746 1.360 -29.488 1.00 88.62 194 GLY A N 1
ATOM 1566 C CA . GLY A 1 194 ? 23.793 2.449 -29.215 1.00 88.62 194 GLY A CA 1
ATOM 1567 C C . GLY A 1 194 ? 22.325 2.013 -29.081 1.00 88.62 194 GLY A C 1
ATOM 1568 O O . GLY A 1 194 ? 21.427 2.840 -29.185 1.00 88.62 194 GLY A O 1
ATOM 1569 N N . GLN A 1 195 ? 22.057 0.719 -28.923 1.00 91.31 195 GLN A N 1
ATOM 1570 C CA . GLN A 1 195 ? 20.716 0.145 -28.888 1.00 91.31 195 GLN A CA 1
ATOM 1571 C C . GLN A 1 195 ? 20.672 -1.106 -28.005 1.00 91.31 195 GLN A C 1
ATOM 1573 O O . GLN A 1 195 ? 21.674 -1.808 -27.848 1.00 91.31 195 GLN A O 1
ATOM 1578 N N . LEU A 1 196 ? 19.489 -1.415 -27.480 1.00 91.94 196 LEU A N 1
ATOM 1579 C CA . LEU A 1 196 ? 19.227 -2.612 -26.688 1.00 91.94 196 LEU A CA 1
ATOM 1580 C C . LEU A 1 196 ? 17.893 -3.236 -27.115 1.00 91.94 196 LEU A C 1
ATOM 1582 O O . LEU A 1 196 ? 16.841 -2.618 -26.980 1.00 91.94 196 LEU A O 1
ATOM 1586 N N . ALA A 1 197 ? 17.933 -4.478 -27.595 1.00 92.44 197 ALA A N 1
ATOM 1587 C CA . ALA A 1 197 ? 16.737 -5.262 -27.894 1.00 92.44 197 ALA A CA 1
ATOM 1588 C C . ALA A 1 197 ? 16.356 -6.142 -26.697 1.00 92.44 197 ALA A C 1
ATOM 1590 O O . ALA A 1 197 ? 17.181 -6.918 -26.207 1.00 92.44 197 ALA A O 1
ATOM 1591 N N . VAL A 1 198 ? 15.106 -6.045 -26.249 1.00 93.31 198 VAL A N 1
ATOM 1592 C CA . VAL A 1 198 ? 14.554 -6.765 -25.095 1.00 93.31 198 VAL A CA 1
ATOM 1593 C C . VAL A 1 198 ? 13.169 -7.279 -25.439 1.00 93.31 198 VAL A C 1
ATOM 1595 O O . VAL A 1 198 ? 12.381 -6.572 -26.057 1.00 93.31 198 VAL A O 1
ATOM 1598 N N . THR A 1 199 ? 12.852 -8.489 -24.995 1.00 95.00 199 THR A N 1
ATOM 1599 C CA . THR A 1 199 ? 11.510 -9.047 -25.152 1.00 95.00 199 THR A CA 1
ATOM 1600 C C . THR A 1 199 ? 10.769 -8.973 -23.828 1.00 95.00 199 THR A C 1
ATOM 1602 O O . THR A 1 199 ? 11.267 -9.416 -22.793 1.00 95.00 199 THR A O 1
ATOM 1605 N N . PHE A 1 200 ? 9.563 -8.414 -23.845 1.00 96.44 200 PHE A N 1
ATOM 1606 C CA . PHE A 1 200 ? 8.661 -8.457 -22.701 1.00 96.44 200 PHE A CA 1
ATOM 1607 C C . PHE A 1 200 ? 7.678 -9.609 -22.861 1.00 96.44 200 PHE A C 1
ATOM 1609 O O . PHE A 1 200 ? 7.114 -9.791 -23.932 1.00 96.44 200 PHE A O 1
ATOM 1616 N N . TYR A 1 201 ? 7.450 -10.375 -21.802 1.00 95.62 201 TYR A N 1
ATOM 1617 C CA . TYR A 1 201 ? 6.552 -11.525 -21.832 1.00 95.62 201 TYR A CA 1
ATOM 1618 C C . TYR A 1 201 ? 5.349 -11.311 -20.923 1.00 95.62 201 TYR A C 1
ATOM 1620 O O . TYR A 1 201 ? 5.496 -11.047 -19.727 1.00 95.62 201 TYR A O 1
ATOM 1628 N N . GLN A 1 202 ? 4.152 -11.443 -21.489 1.00 96.00 202 GLN A N 1
ATOM 1629 C CA . GLN A 1 202 ? 2.899 -11.413 -20.749 1.00 96.00 202 GLN A CA 1
ATOM 1630 C C . GLN A 1 202 ? 2.576 -12.823 -20.225 1.00 96.00 202 GLN A C 1
ATOM 1632 O O . GLN A 1 202 ? 2.237 -13.734 -20.980 1.00 96.00 202 GLN A O 1
ATOM 1637 N N . GLN A 1 203 ? 2.641 -12.996 -18.904 1.00 91.94 203 GLN A N 1
ATOM 1638 C CA . GLN A 1 203 ? 2.559 -14.305 -18.238 1.00 91.94 203 GLN A CA 1
ATOM 1639 C C . GLN A 1 203 ? 1.255 -15.073 -18.504 1.00 91.94 203 GLN A C 1
ATOM 1641 O O . GLN A 1 203 ? 1.259 -16.298 -18.600 1.00 91.94 203 GLN A O 1
ATOM 1646 N N . LYS A 1 204 ? 0.126 -14.362 -18.601 1.00 91.88 204 LYS A N 1
ATOM 1647 C CA . LYS A 1 204 ? -1.210 -14.947 -18.790 1.00 91.88 204 LYS A CA 1
ATOM 1648 C C . LYS A 1 204 ? -1.966 -14.225 -19.900 1.00 91.88 204 LYS A C 1
ATOM 1650 O O . LYS A 1 204 ? -1.770 -13.016 -20.027 1.00 91.88 204 LYS A O 1
ATOM 1655 N N . PRO A 1 205 ? -2.847 -14.907 -20.646 1.00 93.50 205 PRO A N 1
ATOM 1656 C CA . PRO A 1 205 ? -3.771 -14.244 -21.557 1.00 93.50 205 PRO A CA 1
ATOM 1657 C C . PRO A 1 205 ? -4.701 -13.286 -20.812 1.00 93.50 205 PRO A C 1
ATOM 1659 O O . PRO A 1 205 ? -5.053 -13.503 -19.645 1.00 93.50 205 PRO A O 1
ATOM 1662 N N . VAL A 1 206 ? -5.112 -12.230 -21.506 1.00 93.56 206 VAL A N 1
ATOM 1663 C CA . VAL A 1 206 ? -6.205 -11.372 -21.058 1.00 93.56 206 VAL A CA 1
ATOM 1664 C C . VAL A 1 206 ? -7.524 -12.128 -21.146 1.00 93.56 206 VAL A C 1
ATOM 1666 O O . VAL A 1 206 ? -7.823 -12.796 -22.128 1.00 93.56 206 VAL A O 1
ATOM 1669 N N . THR A 1 207 ? -8.319 -12.004 -20.091 1.00 89.06 207 THR A N 1
ATOM 1670 C CA . THR A 1 207 ? -9.671 -12.563 -19.981 1.00 89.06 207 THR A CA 1
ATOM 1671 C C . THR A 1 207 ? -10.550 -11.566 -19.234 1.00 89.06 207 THR A C 1
ATOM 1673 O O . THR A 1 207 ? -10.047 -10.601 -18.657 1.00 89.06 207 THR A O 1
ATOM 1676 N N . ASP A 1 208 ? -11.847 -11.844 -19.104 1.00 77.00 208 ASP A N 1
ATOM 1677 C CA . ASP A 1 208 ? -12.738 -11.040 -18.255 1.00 77.00 208 ASP A CA 1
ATOM 1678 C C . ASP A 1 208 ? -12.194 -10.876 -16.831 1.00 77.00 208 ASP A C 1
ATOM 1680 O O . ASP A 1 208 ? -12.390 -9.841 -16.202 1.00 77.00 208 ASP A O 1
ATOM 1684 N N . LYS A 1 209 ? -11.460 -11.880 -16.333 1.00 79.56 209 LYS A N 1
ATOM 1685 C CA . LYS A 1 209 ? -10.845 -11.919 -14.999 1.00 79.56 209 LYS A CA 1
ATOM 1686 C C . LYS A 1 209 ? -9.387 -11.454 -14.977 1.00 79.56 209 LYS A C 1
ATOM 1688 O O . LYS A 1 209 ? -8.842 -11.193 -13.910 1.00 79.56 209 LYS A O 1
ATOM 1693 N N . VAL A 1 210 ? -8.722 -11.332 -16.116 1.00 85.44 210 VAL A N 1
ATOM 1694 C CA . VAL A 1 210 ? -7.319 -10.911 -16.192 1.00 85.44 210 VAL A CA 1
ATOM 1695 C C . VAL A 1 210 ? -7.234 -9.733 -17.148 1.00 85.44 210 VAL A C 1
ATOM 1697 O O . VAL A 1 210 ? -7.232 -9.900 -18.355 1.00 85.44 210 VAL A O 1
ATOM 1700 N N . GLN A 1 211 ? -7.195 -8.536 -16.587 1.00 89.12 211 GLN A N 1
ATOM 1701 C CA . GLN A 1 211 ? -7.238 -7.266 -17.290 1.00 89.12 211 GLN A CA 1
ATOM 1702 C C . GLN A 1 211 ? -5.874 -6.904 -17.907 1.00 89.12 211 GLN A C 1
ATOM 1704 O O . GLN A 1 211 ? -4.827 -7.262 -17.347 1.00 89.12 211 GLN A O 1
ATOM 1709 N N . PRO A 1 212 ? -5.871 -6.158 -19.024 1.00 92.50 212 PRO A N 1
ATOM 1710 C CA . PRO A 1 212 ? -4.650 -5.699 -19.673 1.00 92.50 212 PRO A CA 1
ATOM 1711 C C . PRO A 1 212 ? -3.850 -4.738 -18.786 1.00 92.50 212 PRO A C 1
ATOM 1713 O O . PRO A 1 212 ? -4.384 -4.115 -17.862 1.00 92.50 212 PRO A O 1
ATOM 1716 N N . ARG A 1 213 ? -2.556 -4.591 -19.080 1.00 93.88 213 ARG A N 1
ATOM 1717 C CA . ARG A 1 213 ? -1.653 -3.672 -18.369 1.00 93.88 213 ARG A CA 1
ATOM 1718 C C . ARG A 1 213 ? -0.953 -2.734 -19.347 1.00 93.88 213 ARG A C 1
ATOM 1720 O O . ARG A 1 213 ? -0.532 -3.159 -20.414 1.00 93.88 213 ARG A O 1
ATOM 1727 N N . ARG A 1 214 ? -0.783 -1.466 -18.962 1.00 95.00 214 ARG A N 1
ATOM 1728 C CA . ARG A 1 214 ? -0.011 -0.472 -19.723 1.00 95.00 214 ARG A CA 1
ATOM 1729 C C . ARG A 1 214 ? 1.215 -0.042 -18.932 1.00 95.00 214 ARG A C 1
ATOM 1731 O O . ARG A 1 214 ? 1.068 0.350 -17.775 1.00 95.00 214 ARG A O 1
ATOM 1738 N N . LEU A 1 215 ? 2.393 -0.104 -19.541 1.00 96.56 215 LEU A N 1
ATOM 1739 C CA . LEU A 1 215 ? 3.665 0.252 -18.911 1.00 96.56 215 LEU A CA 1
ATOM 1740 C C . LEU A 1 215 ? 4.455 1.206 -19.798 1.00 96.56 215 LEU A C 1
ATOM 1742 O O . LEU A 1 215 ? 4.428 1.089 -21.018 1.00 96.56 215 LEU A O 1
ATOM 1746 N N . LYS A 1 216 ? 5.191 2.120 -19.175 1.00 96.81 216 LYS A N 1
ATOM 1747 C CA . LYS A 1 216 ? 6.250 2.885 -19.833 1.00 96.81 216 LYS A CA 1
ATOM 1748 C C . LYS A 1 216 ? 7.570 2.180 -19.619 1.00 96.81 216 LYS A C 1
ATOM 1750 O O . LYS A 1 216 ? 7.839 1.778 -18.494 1.00 96.81 216 LYS A O 1
ATOM 1755 N N . ALA A 1 217 ? 8.377 2.032 -20.655 1.00 97.19 217 ALA A N 1
ATOM 1756 C CA . ALA A 1 217 ? 9.690 1.418 -20.560 1.00 97.19 217 ALA A CA 1
ATOM 1757 C C . ALA A 1 217 ? 10.762 2.363 -21.102 1.00 97.19 217 ALA A C 1
ATOM 1759 O O . ALA A 1 217 ? 10.562 2.990 -22.141 1.00 97.19 217 ALA A O 1
ATOM 1760 N N . GLY A 1 218 ? 11.895 2.439 -20.409 1.00 97.12 218 GLY A N 1
ATOM 1761 C CA . GLY A 1 218 ? 13.062 3.219 -20.816 1.00 97.12 218 GLY A CA 1
ATOM 1762 C C . GLY A 1 218 ? 14.315 2.778 -20.063 1.00 97.12 218 GLY A C 1
ATOM 1763 O O . GLY A 1 218 ? 14.230 2.051 -19.067 1.00 97.12 218 GLY A O 1
ATOM 1764 N N . ILE A 1 219 ? 15.481 3.199 -20.545 1.00 96.56 219 ILE A N 1
ATOM 1765 C CA . ILE A 1 219 ? 16.777 2.929 -19.919 1.00 96.56 219 ILE A CA 1
ATOM 1766 C C . ILE A 1 219 ? 17.212 4.171 -19.153 1.00 96.56 219 ILE A C 1
ATOM 1768 O O . ILE A 1 219 ? 17.232 5.269 -19.703 1.00 96.56 219 ILE A O 1
ATOM 1772 N N . TYR A 1 220 ? 17.584 3.989 -17.891 1.00 96.56 220 TYR A N 1
ATOM 1773 C CA . TYR A 1 220 ? 17.915 5.073 -16.981 1.00 96.56 220 TYR A CA 1
ATOM 1774 C C . TYR A 1 220 ? 19.272 4.870 -16.315 1.00 96.56 220 TYR A C 1
ATOM 1776 O O . TYR A 1 220 ? 19.687 3.740 -16.059 1.00 96.56 220 TYR A O 1
ATOM 1784 N N . THR A 1 221 ? 19.933 5.960 -15.947 1.00 93.38 221 THR A N 1
ATOM 1785 C CA . THR A 1 221 ? 21.085 5.914 -15.040 1.00 93.38 221 THR A CA 1
ATOM 1786 C C . THR A 1 221 ? 20.650 5.537 -13.612 1.00 93.38 221 THR A C 1
ATOM 1788 O O . THR A 1 221 ? 19.465 5.656 -13.272 1.00 93.38 221 THR A O 1
ATOM 1791 N N . PRO A 1 222 ? 21.581 5.125 -12.726 1.00 90.06 222 PRO A N 1
ATOM 1792 C CA . PRO A 1 222 ? 21.273 4.855 -11.316 1.00 90.06 222 PRO A CA 1
ATOM 1793 C C . PRO A 1 222 ? 20.705 6.064 -10.557 1.00 90.06 222 PRO A C 1
ATOM 1795 O O . PRO A 1 222 ? 19.975 5.890 -9.584 1.00 90.06 222 PRO A O 1
ATOM 1798 N N . ILE A 1 223 ? 21.011 7.283 -11.013 1.00 90.75 223 ILE A N 1
ATOM 1799 C CA . ILE A 1 223 ? 20.484 8.538 -10.453 1.00 90.75 223 ILE A CA 1
ATOM 1800 C C . ILE A 1 223 ? 19.131 8.951 -11.057 1.00 90.75 223 ILE A C 1
ATOM 1802 O O . ILE A 1 223 ? 18.528 9.919 -10.606 1.00 90.75 223 ILE A O 1
ATOM 1806 N N . GLY A 1 224 ? 18.617 8.190 -12.029 1.00 90.38 224 GLY A N 1
ATOM 1807 C CA . GLY A 1 224 ? 17.253 8.321 -12.534 1.00 90.38 224 GLY A CA 1
ATOM 1808 C C . GLY A 1 224 ? 17.089 9.092 -13.843 1.00 90.38 224 GLY A C 1
ATOM 1809 O O . GLY A 1 224 ? 15.951 9.334 -14.237 1.00 90.38 224 GLY A O 1
ATOM 1810 N N . GLU A 1 225 ? 18.172 9.438 -14.536 1.00 93.00 225 GLU A N 1
ATOM 1811 C CA . GLU A 1 225 ? 18.125 10.159 -15.816 1.00 93.00 225 GLU A CA 1
ATOM 1812 C C . GLU A 1 225 ? 17.826 9.201 -16.971 1.00 93.00 225 GLU A C 1
ATOM 1814 O O . GLU A 1 225 ? 18.431 8.135 -17.051 1.00 93.00 225 GLU A O 1
ATOM 1819 N N . LEU A 1 226 ? 16.900 9.564 -17.864 1.00 95.69 226 LEU A N 1
ATOM 1820 C CA . LEU A 1 226 ? 16.548 8.763 -19.042 1.00 95.69 226 LEU A CA 1
ATOM 1821 C C . LEU A 1 226 ? 17.625 8.907 -20.127 1.00 95.69 226 LEU A C 1
ATOM 1823 O O . LEU A 1 226 ? 17.928 10.016 -20.560 1.00 95.69 226 LEU A O 1
ATOM 1827 N N . ILE A 1 227 ? 18.150 7.781 -20.607 1.00 96.19 227 ILE A N 1
ATOM 1828 C CA . ILE A 1 227 ? 19.240 7.723 -21.594 1.00 96.19 227 ILE A CA 1
ATOM 1829 C C . ILE A 1 227 ? 18.868 6.972 -22.879 1.00 96.19 227 ILE A C 1
ATOM 1831 O O . ILE A 1 227 ? 19.730 6.725 -23.722 1.00 96.19 227 ILE A O 1
ATOM 1835 N N . SER A 1 228 ? 17.594 6.619 -23.045 1.00 96.62 228 SER A N 1
ATOM 1836 C CA . SER A 1 228 ? 17.030 6.051 -24.273 1.00 96.62 228 SER A CA 1
ATOM 1837 C C . SER A 1 228 ? 15.749 6.774 -24.682 1.00 96.62 228 SER A C 1
ATOM 1839 O O . SER A 1 228 ? 15.240 7.627 -23.955 1.00 96.62 228 SER A O 1
ATOM 1841 N N . ASP A 1 229 ? 15.191 6.397 -25.826 1.00 96.25 229 ASP A N 1
ATOM 1842 C CA . ASP A 1 229 ? 13.774 6.604 -26.097 1.00 96.25 229 ASP A CA 1
ATOM 1843 C C . ASP A 1 229 ? 12.876 5.907 -25.055 1.00 96.25 229 ASP A C 1
ATOM 1845 O O . ASP A 1 229 ? 13.287 5.005 -24.313 1.00 96.25 229 ASP A O 1
ATOM 1849 N N . LEU A 1 230 ? 11.638 6.394 -24.962 1.00 96.56 230 LEU A N 1
ATOM 1850 C CA . LEU A 1 230 ? 10.624 5.920 -24.027 1.00 96.56 230 LEU A CA 1
ATOM 1851 C C . LEU A 1 230 ? 9.507 5.232 -24.811 1.00 96.56 230 LEU A C 1
ATOM 1853 O O . LEU A 1 230 ? 8.881 5.851 -25.670 1.00 96.56 230 LEU A O 1
ATOM 1857 N N . HIS A 1 231 ? 9.206 3.982 -24.471 1.00 96.69 231 HIS A N 1
ATOM 1858 C CA . HIS A 1 231 ? 8.131 3.219 -25.100 1.00 96.69 231 HIS A CA 1
ATOM 1859 C C . HIS A 1 231 ? 6.911 3.121 -24.188 1.00 96.69 231 HIS A C 1
ATOM 1861 O O . HIS A 1 231 ? 7.027 2.722 -23.031 1.00 96.69 231 HIS A O 1
ATOM 1867 N N . GLU A 1 232 ? 5.726 3.426 -24.717 1.00 96.31 232 GLU A N 1
ATOM 1868 C CA . GLU A 1 232 ? 4.452 3.102 -24.071 1.00 96.31 232 GLU A CA 1
ATOM 1869 C C . GLU A 1 232 ? 3.949 1.754 -24.603 1.00 96.31 232 GLU A C 1
ATOM 1871 O O . GLU A 1 232 ? 3.638 1.611 -25.782 1.00 96.31 232 GLU A O 1
ATOM 1876 N N . LEU A 1 233 ? 3.893 0.749 -23.731 1.00 96.25 233 LEU A N 1
ATOM 1877 C CA . LEU A 1 233 ? 3.591 -0.639 -24.070 1.00 96.25 233 LEU A CA 1
ATOM 1878 C C . LEU A 1 233 ? 2.242 -1.047 -23.482 1.00 96.25 233 LEU A C 1
ATOM 1880 O O . LEU A 1 233 ? 1.970 -0.794 -22.305 1.00 96.25 233 LEU A O 1
ATOM 1884 N N . THR A 1 234 ? 1.415 -1.711 -24.288 1.00 96.38 234 THR A N 1
ATOM 1885 C CA . THR A 1 234 ? 0.140 -2.298 -23.855 1.00 96.38 234 THR A CA 1
ATOM 1886 C C . THR A 1 234 ? 0.227 -3.816 -23.953 1.00 96.38 234 THR A C 1
ATOM 1888 O O . THR A 1 234 ? 0.515 -4.355 -25.012 1.00 96.38 234 THR A O 1
ATOM 1891 N N . PHE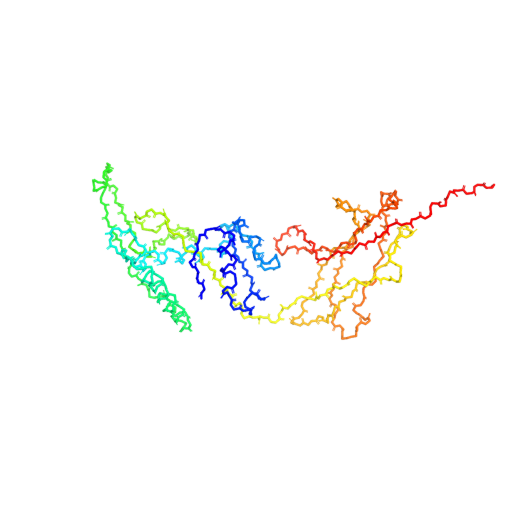 A 1 235 ? -0.009 -4.484 -22.828 1.00 96.62 235 PHE A N 1
ATOM 1892 C CA . PHE A 1 235 ? -0.019 -5.934 -22.683 1.00 96.62 235 PHE A CA 1
ATOM 1893 C C . PHE A 1 235 ? -1.470 -6.383 -22.554 1.00 96.62 235 PHE A C 1
ATOM 1895 O O . PHE A 1 235 ? -2.039 -6.357 -21.456 1.00 96.62 235 PHE A O 1
ATOM 1902 N N . ASP A 1 236 ? -2.085 -6.703 -23.687 1.00 95.56 236 ASP A N 1
ATOM 1903 C CA . ASP A 1 236 ? -3.499 -7.051 -23.793 1.00 95.56 236 ASP A CA 1
ATOM 1904 C C . ASP A 1 236 ? -3.779 -8.341 -24.578 1.00 95.56 236 ASP A C 1
ATOM 1906 O O . ASP A 1 236 ? -4.930 -8.626 -24.901 1.00 95.56 236 ASP A O 1
ATOM 1910 N N . SER A 1 237 ? -2.751 -9.156 -24.837 1.00 94.62 237 SER A N 1
ATOM 1911 C CA . SER A 1 237 ? -2.894 -10.348 -25.678 1.00 94.62 237 SER A CA 1
ATOM 1912 C C . SER A 1 237 ? -3.831 -11.379 -25.025 1.00 94.62 237 SER A C 1
ATOM 1914 O O . SER A 1 237 ? -3.559 -11.814 -23.899 1.00 94.62 237 SER A O 1
ATOM 1916 N N . PRO A 1 238 ? -4.924 -11.803 -25.688 1.00 94.25 238 PRO A N 1
ATOM 1917 C CA . PRO A 1 238 ? -5.825 -12.839 -25.182 1.00 94.25 238 PRO A CA 1
ATOM 1918 C C . PRO A 1 238 ? -5.363 -14.260 -25.547 1.00 94.25 238 PRO A C 1
ATOM 1920 O O . PRO A 1 238 ? -6.017 -15.228 -25.172 1.00 94.25 238 PRO A O 1
ATOM 1923 N N . SER A 1 239 ? -4.265 -14.403 -26.297 1.00 94.38 239 SER A N 1
ATOM 1924 C CA . SER A 1 239 ? -3.826 -15.695 -26.829 1.00 94.38 239 SER A CA 1
ATOM 1925 C C . SER A 1 239 ? -3.303 -16.616 -25.730 1.00 94.38 239 SER A C 1
ATOM 1927 O O . SER A 1 239 ? -2.478 -16.207 -24.913 1.00 94.38 239 SER A O 1
ATOM 1929 N N . GLU A 1 240 ? -3.724 -17.882 -25.740 1.00 91.75 240 GLU A N 1
ATOM 1930 C CA . GLU A 1 240 ? -3.171 -18.945 -24.887 1.00 91.75 240 GLU A CA 1
ATOM 1931 C C . GLU A 1 240 ? -1.754 -19.363 -25.327 1.00 91.75 240 GLU A C 1
ATOM 1933 O O . GLU A 1 240 ? -0.989 -19.898 -24.519 1.00 91.75 240 GLU A O 1
ATOM 1938 N N . ASN A 1 241 ? -1.339 -19.033 -26.555 1.00 92.94 241 ASN A N 1
ATOM 1939 C CA . ASN A 1 241 ? -0.001 -19.317 -27.068 1.00 92.94 241 ASN A CA 1
ATOM 1940 C C . ASN A 1 241 ? 1.056 -18.374 -26.447 1.00 92.94 241 ASN A C 1
ATOM 1942 O O . ASN A 1 241 ? 0.999 -17.165 -26.679 1.00 92.94 241 ASN A O 1
ATOM 1946 N N . PRO A 1 242 ? 2.061 -18.882 -25.700 1.00 90.88 242 PRO A N 1
ATOM 1947 C CA . PRO A 1 242 ? 3.086 -18.039 -25.079 1.00 90.88 242 PRO A CA 1
ATOM 1948 C C . PRO A 1 242 ? 3.886 -17.174 -26.058 1.00 90.88 242 PRO A C 1
ATOM 1950 O O . PRO A 1 242 ? 4.218 -16.043 -25.717 1.00 90.88 242 PRO A O 1
ATOM 1953 N N . ARG A 1 243 ? 4.150 -17.658 -27.279 1.00 91.38 243 ARG A N 1
ATOM 1954 C CA . ARG A 1 243 ? 4.934 -16.909 -28.280 1.00 91.38 243 ARG A CA 1
ATOM 1955 C C . ARG A 1 243 ? 4.214 -15.657 -28.779 1.00 91.38 243 ARG A C 1
ATOM 1957 O O . ARG A 1 243 ? 4.846 -14.658 -29.083 1.00 91.38 243 ARG A O 1
ATOM 1964 N N . GLU A 1 244 ? 2.886 -15.692 -28.819 1.00 91.50 244 GLU A N 1
ATOM 1965 C CA . GLU A 1 244 ? 2.038 -14.546 -29.189 1.00 91.50 244 GLU A CA 1
ATOM 1966 C C . GLU A 1 244 ? 1.822 -13.570 -28.019 1.00 91.50 244 GLU A C 1
ATOM 1968 O O . GLU A 1 244 ? 1.099 -12.578 -28.133 1.00 91.50 244 GLU A O 1
ATOM 1973 N N . ARG A 1 245 ? 2.433 -13.863 -26.867 1.00 94.81 245 ARG A N 1
ATOM 1974 C CA . ARG A 1 245 ? 2.477 -13.008 -25.679 1.00 94.81 245 ARG A CA 1
ATOM 1975 C C . ARG A 1 245 ? 3.874 -12.434 -25.433 1.00 94.81 245 ARG A C 1
ATOM 1977 O O . ARG A 1 245 ? 4.142 -11.918 -24.345 1.00 94.81 245 ARG A O 1
ATOM 1984 N N . GLU A 1 246 ? 4.750 -12.523 -26.428 1.00 95.44 246 GLU A N 1
ATOM 1985 C CA . GLU A 1 246 ? 6.062 -11.890 -26.451 1.00 95.44 246 GLU A CA 1
ATOM 1986 C C . GLU A 1 246 ? 6.007 -10.573 -27.230 1.00 95.44 246 GLU A C 1
ATOM 1988 O O . GLU A 1 246 ? 5.511 -10.498 -28.351 1.00 95.44 246 GLU A O 1
ATOM 1993 N N . PHE A 1 247 ? 6.545 -9.523 -26.621 1.00 95.38 247 PHE A N 1
ATOM 1994 C CA . PHE A 1 247 ? 6.559 -8.161 -27.134 1.00 95.38 247 PHE A CA 1
ATOM 1995 C C . PHE A 1 247 ? 8.023 -7.721 -27.264 1.00 95.38 247 PHE A C 1
ATOM 1997 O O . PHE A 1 247 ? 8.594 -7.199 -26.298 1.00 95.38 247 PHE A O 1
ATOM 2004 N N . PRO A 1 248 ? 8.676 -7.984 -28.410 1.00 94.44 248 PRO A N 1
ATOM 2005 C CA . PRO A 1 248 ? 10.032 -7.522 -28.665 1.00 94.44 248 PRO A CA 1
ATOM 2006 C C . PRO A 1 248 ? 10.046 -6.001 -28.837 1.00 94.44 248 PRO A C 1
ATOM 2008 O O . PRO A 1 248 ? 9.280 -5.437 -29.615 1.00 94.44 248 PRO A O 1
ATOM 2011 N N . VAL A 1 249 ? 10.935 -5.332 -28.110 1.00 95.19 249 VAL A N 1
ATOM 2012 C CA . VAL A 1 249 ? 11.105 -3.878 -28.121 1.00 95.19 249 VAL A CA 1
ATOM 2013 C C . VAL A 1 249 ? 12.587 -3.558 -28.235 1.00 95.19 249 VAL A C 1
ATOM 2015 O O . VAL A 1 249 ? 13.435 -4.174 -27.588 1.00 95.19 249 VAL A O 1
ATOM 2018 N N . ARG A 1 250 ? 12.906 -2.576 -29.073 1.00 95.00 250 ARG A N 1
ATOM 2019 C CA . ARG A 1 250 ? 14.266 -2.099 -29.297 1.00 95.00 250 ARG A CA 1
ATOM 2020 C C . ARG A 1 250 ? 14.370 -0.668 -28.797 1.00 95.00 250 ARG A C 1
ATOM 2022 O O . ARG A 1 250 ? 13.784 0.215 -29.403 1.00 95.00 250 ARG A O 1
ATOM 2029 N N . PHE A 1 251 ? 15.149 -0.477 -27.741 1.00 95.12 251 PHE A N 1
ATOM 2030 C CA . PHE A 1 251 ? 15.484 0.827 -27.183 1.00 95.12 251 PHE A CA 1
ATOM 2031 C C . PHE A 1 251 ? 16.681 1.415 -27.923 1.00 95.12 251 PHE A C 1
ATOM 2033 O O . PHE A 1 251 ? 17.666 0.710 -28.170 1.00 95.12 251 PHE A O 1
ATOM 2040 N N . ILE A 1 252 ? 16.622 2.701 -28.240 1.00 95.12 252 ILE A N 1
ATOM 2041 C CA . ILE A 1 252 ? 17.693 3.459 -28.886 1.00 95.12 252 ILE A CA 1
ATOM 2042 C C . ILE A 1 252 ? 18.263 4.441 -27.865 1.00 95.12 252 ILE A C 1
ATOM 2044 O O . ILE A 1 252 ? 17.531 5.235 -27.277 1.00 95.12 252 ILE A O 1
ATOM 2048 N N . LEU A 1 253 ? 19.578 4.392 -27.640 1.00 94.25 253 LEU A N 1
ATOM 2049 C CA . LEU A 1 253 ? 20.244 5.312 -26.722 1.00 94.25 253 LEU A CA 1
ATOM 2050 C C . LEU A 1 253 ? 20.257 6.731 -27.297 1.00 94.25 253 LEU A C 1
ATOM 2052 O O . LEU A 1 253 ? 20.535 6.945 -28.479 1.00 94.25 253 LEU A O 1
ATOM 2056 N N . THR A 1 254 ? 20.001 7.715 -26.438 1.00 94.19 254 THR A N 1
ATOM 2057 C CA . THR A 1 254 ? 20.142 9.132 -26.787 1.00 94.19 254 THR A CA 1
ATOM 2058 C C . THR A 1 254 ? 21.618 9.504 -26.937 1.00 94.19 254 THR A C 1
ATOM 2060 O O . THR A 1 254 ? 22.513 8.744 -26.564 1.00 94.19 254 THR A O 1
ATOM 2063 N N . SER A 1 255 ? 21.912 10.713 -27.430 1.00 88.69 255 SER A N 1
ATOM 2064 C CA . SER A 1 255 ? 23.295 11.216 -27.468 1.00 88.69 255 SER A CA 1
ATOM 2065 C C . SER A 1 255 ? 23.973 11.180 -26.092 1.00 88.69 255 SER A C 1
ATOM 2067 O O . SER A 1 255 ? 25.156 10.871 -26.013 1.00 88.69 255 SER A O 1
ATOM 2069 N N . GLN A 1 256 ? 23.233 11.454 -25.011 1.00 86.31 256 GLN A N 1
ATOM 2070 C CA . GLN A 1 256 ? 23.751 11.350 -23.644 1.00 86.31 256 GLN A CA 1
ATOM 2071 C C . GLN A 1 256 ? 24.024 9.894 -23.257 1.00 86.31 256 GLN A C 1
ATOM 2073 O O . GLN A 1 256 ? 25.099 9.595 -22.744 1.00 86.31 256 GLN A O 1
ATOM 2078 N N . GLY A 1 257 ? 23.103 8.977 -23.572 1.00 83.88 257 GLY A N 1
ATOM 2079 C CA . GLY A 1 257 ? 23.311 7.544 -23.360 1.00 83.88 257 GLY A CA 1
ATOM 2080 C C . GLY A 1 257 ? 24.508 6.989 -24.126 1.00 83.88 257 GLY A C 1
ATOM 2081 O O . GLY A 1 257 ? 25.223 6.131 -23.616 1.00 83.88 257 GLY A O 1
ATOM 2082 N N . ASN A 1 258 ? 24.788 7.526 -25.315 1.00 83.31 258 ASN A N 1
ATOM 2083 C CA . ASN A 1 258 ? 25.944 7.125 -26.107 1.00 83.31 258 ASN A CA 1
ATOM 2084 C C . ASN A 1 258 ? 27.290 7.514 -25.472 1.00 83.31 258 ASN A C 1
ATOM 2086 O O . ASN A 1 258 ? 28.287 6.848 -25.741 1.00 83.31 258 ASN A O 1
ATOM 2090 N N . ASN A 1 259 ? 27.320 8.529 -24.611 1.00 84.19 259 ASN A N 1
ATOM 2091 C CA . ASN A 1 259 ? 28.536 8.950 -23.913 1.00 84.19 259 ASN A CA 1
ATOM 2092 C C . ASN A 1 259 ? 28.800 8.134 -22.636 1.00 84.19 259 ASN A C 1
ATOM 2094 O O . ASN A 1 259 ? 29.870 8.248 -22.041 1.00 84.19 259 ASN A O 1
ATOM 2098 N N . ILE A 1 260 ? 27.847 7.298 -22.214 1.00 85.44 260 ILE A N 1
ATOM 2099 C CA . ILE A 1 260 ? 27.994 6.423 -21.052 1.00 85.44 260 ILE A CA 1
ATOM 2100 C C . ILE A 1 260 ? 28.721 5.148 -21.480 1.00 85.44 260 ILE A C 1
ATOM 2102 O O . ILE A 1 260 ? 28.315 4.457 -22.414 1.00 85.44 260 ILE A O 1
ATOM 2106 N N . ASN A 1 261 ? 29.797 4.813 -20.771 1.00 88.25 261 ASN A N 1
ATOM 2107 C CA . ASN A 1 261 ? 30.524 3.563 -20.948 1.00 88.25 261 ASN A CA 1
ATOM 2108 C C . ASN A 1 261 ? 31.098 3.086 -19.609 1.00 88.25 261 ASN A C 1
ATOM 2110 O O . ASN A 1 261 ? 31.370 3.899 -18.728 1.00 88.25 261 ASN A O 1
ATOM 2114 N N . ASN A 1 262 ? 31.293 1.774 -19.460 1.00 87.94 262 ASN A N 1
ATOM 2115 C CA . ASN A 1 262 ? 31.775 1.128 -18.235 1.00 87.94 262 ASN A CA 1
ATOM 2116 C C . ASN A 1 262 ? 30.930 1.448 -16.986 1.00 87.94 262 ASN A C 1
ATOM 2118 O O . ASN A 1 262 ? 31.456 1.551 -15.880 1.00 87.94 262 ASN A O 1
ATOM 2122 N N . GLN A 1 263 ? 29.614 1.594 -17.161 1.00 90.31 263 GLN A N 1
ATOM 2123 C CA . GLN A 1 263 ? 28.660 1.867 -16.082 1.00 90.31 263 GLN A CA 1
ATOM 2124 C C . GLN A 1 263 ? 27.477 0.901 -16.134 1.00 90.31 263 GLN A C 1
ATOM 2126 O O . GLN A 1 263 ? 27.171 0.331 -17.182 1.00 90.31 263 GLN A O 1
ATOM 2131 N N . GLU A 1 264 ? 26.802 0.729 -14.999 1.00 92.81 264 GLU A N 1
ATOM 2132 C CA . GLU A 1 264 ? 25.519 0.030 -14.936 1.00 92.81 264 GLU A CA 1
ATOM 2133 C C . GLU A 1 264 ? 24.356 0.995 -15.155 1.00 92.81 264 GLU A C 1
ATOM 2135 O O . GLU A 1 264 ? 24.315 2.087 -14.587 1.00 92.81 264 GLU A O 1
ATOM 2140 N N . VAL A 1 265 ? 23.387 0.560 -15.957 1.00 94.50 265 VAL A N 1
ATOM 2141 C CA . VAL A 1 265 ? 22.144 1.283 -16.237 1.00 94.50 265 VAL A CA 1
ATOM 2142 C C . VAL A 1 265 ? 20.944 0.373 -16.004 1.00 94.50 265 VAL A C 1
ATOM 2144 O O . VAL A 1 265 ? 21.061 -0.850 -15.972 1.00 94.50 265 VAL A O 1
ATOM 2147 N N . LEU A 1 266 ? 19.767 0.964 -15.839 1.00 95.56 266 LEU A N 1
ATOM 2148 C CA . LEU A 1 266 ? 18.544 0.271 -15.459 1.00 95.56 266 LEU A CA 1
ATOM 2149 C C . LEU A 1 266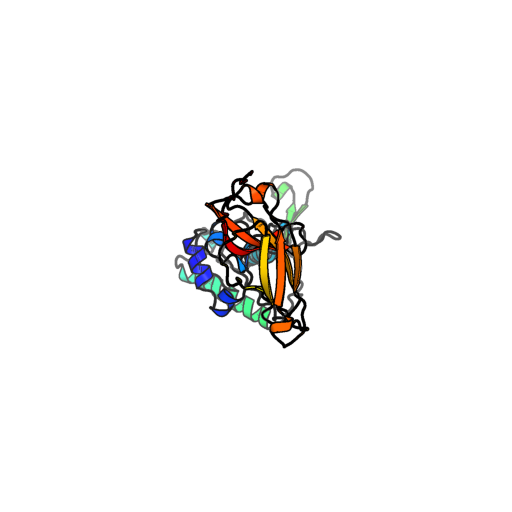 ? 17.521 0.356 -16.587 1.00 95.56 266 LEU A C 1
ATOM 2151 O O . LEU A 1 266 ? 17.008 1.434 -16.875 1.00 95.56 266 LEU A O 1
ATOM 2155 N N . LEU A 1 267 ? 17.150 -0.783 -17.168 1.00 96.06 267 LEU A N 1
ATOM 2156 C CA . LEU A 1 267 ? 15.895 -0.872 -17.908 1.00 96.06 267 LEU A CA 1
ATOM 2157 C C . LEU A 1 267 ? 14.757 -0.877 -16.891 1.00 96.06 267 LEU A C 1
ATOM 2159 O O . LEU A 1 267 ? 14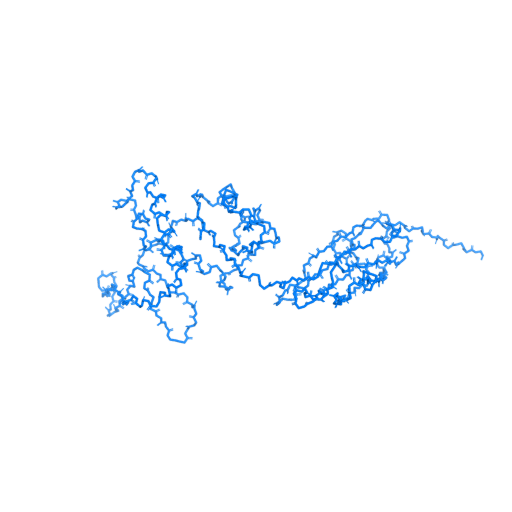.637 -1.820 -16.105 1.00 96.06 267 LEU A O 1
ATOM 2163 N N . ARG A 1 268 ? 13.924 0.159 -16.905 1.00 97.19 268 ARG A N 1
ATOM 2164 C CA . ARG A 1 268 ? 12.839 0.350 -15.944 1.00 97.19 268 ARG A CA 1
ATOM 2165 C C . ARG A 1 268 ? 11.497 0.329 -16.653 1.00 97.19 268 ARG A C 1
ATOM 2167 O O . ARG A 1 268 ? 11.336 0.967 -17.688 1.00 97.19 268 ARG A O 1
ATOM 2174 N N . LEU A 1 269 ? 10.540 -0.386 -16.068 1.00 96.94 269 LEU A N 1
ATOM 2175 C CA . LEU A 1 269 ? 9.134 -0.327 -16.431 1.00 96.94 269 LEU A CA 1
ATOM 2176 C C . LEU A 1 269 ? 8.386 0.437 -15.349 1.00 96.94 269 LEU A C 1
ATOM 2178 O O . LEU A 1 269 ? 8.510 0.117 -14.166 1.00 96.94 269 LEU A O 1
ATOM 2182 N N . GLU A 1 270 ? 7.573 1.398 -15.754 1.00 94.19 270 GLU A N 1
ATOM 2183 C CA . GLU A 1 270 ? 6.775 2.233 -14.871 1.00 94.19 270 GLU A CA 1
ATOM 2184 C C . GLU A 1 270 ? 5.286 2.108 -15.211 1.00 94.19 270 GLU A C 1
ATOM 2186 O O . GLU A 1 270 ? 4.888 2.071 -16.375 1.00 94.19 270 GLU A O 1
ATOM 2191 N N . GLU A 1 271 ? 4.443 2.046 -14.186 1.00 92.44 271 GLU A N 1
ATOM 2192 C CA . GLU A 1 271 ? 2.989 1.972 -14.312 1.00 92.44 271 GLU A CA 1
ATOM 2193 C C . GLU A 1 271 ? 2.368 3.283 -13.830 1.00 92.44 271 GLU A C 1
ATOM 2195 O O . GLU A 1 271 ? 2.761 3.841 -12.801 1.00 92.44 271 GLU A O 1
ATOM 2200 N N . LYS A 1 272 ? 1.370 3.783 -14.560 1.00 83.81 272 LYS A N 1
ATOM 2201 C CA . LYS A 1 272 ? 0.618 4.964 -14.134 1.00 83.81 272 LYS A CA 1
ATOM 2202 C C . LYS A 1 272 ? -0.280 4.601 -12.953 1.00 83.81 272 LYS A C 1
ATOM 2204 O O . LYS A 1 272 ? -1.126 3.713 -13.059 1.00 83.81 272 LYS A O 1
ATOM 2209 N N . LEU A 1 273 ? -0.155 5.325 -11.844 1.00 77.06 273 LEU A N 1
ATOM 2210 C CA . LEU A 1 273 ? -1.039 5.151 -10.695 1.00 77.06 273 LEU A CA 1
ATOM 2211 C C . LEU A 1 273 ? -2.464 5.594 -11.059 1.00 77.06 273 LEU A C 1
ATOM 2213 O O . LEU A 1 273 ? -2.677 6.698 -11.570 1.00 77.06 273 LEU A O 1
ATOM 2217 N N . THR A 1 274 ? -3.449 4.733 -10.782 1.00 68.25 274 THR A N 1
ATOM 2218 C CA . THR A 1 274 ? -4.862 4.958 -11.121 1.00 68.25 274 THR A CA 1
ATOM 2219 C C . THR A 1 274 ? -5.346 6.316 -10.609 1.00 68.25 274 THR A C 1
ATOM 2221 O O . THR A 1 274 ? -5.201 6.620 -9.427 1.00 68.25 274 THR A O 1
ATOM 2224 N N . ASN A 1 275 ? -5.958 7.108 -11.495 1.00 62.16 275 ASN A N 1
ATOM 2225 C CA . ASN A 1 275 ? -6.472 8.458 -11.223 1.00 62.16 275 ASN A CA 1
ATOM 2226 C C . ASN A 1 275 ? -5.415 9.505 -10.824 1.00 62.16 275 ASN A C 1
ATOM 2228 O O . ASN A 1 275 ? -5.762 10.513 -10.213 1.00 62.16 275 ASN A O 1
ATOM 2232 N N . THR A 1 276 ? -4.142 9.309 -11.175 1.00 71.62 276 THR A N 1
ATOM 2233 C CA . THR A 1 276 ? -3.096 10.327 -10.983 1.00 71.62 276 THR A CA 1
ATOM 2234 C C . THR A 1 276 ? -2.262 10.514 -12.252 1.00 71.62 276 THR A C 1
ATOM 2236 O O . THR A 1 276 ? -2.292 9.676 -13.153 1.00 71.62 276 THR A O 1
ATOM 2239 N N . SER A 1 277 ? -1.497 11.602 -12.331 1.00 74.50 277 SER A N 1
ATOM 2240 C CA . SER A 1 277 ? -0.459 11.805 -13.352 1.00 74.50 277 SER A CA 1
ATOM 2241 C C . SER A 1 277 ? 0.871 11.121 -13.008 1.00 74.50 277 SER A C 1
ATOM 2243 O O . SER A 1 277 ? 1.779 11.127 -13.834 1.00 74.50 277 SER A O 1
ATOM 2245 N N . HIS A 1 278 ? 0.991 10.526 -11.817 1.00 68.88 278 HIS A N 1
ATOM 2246 C CA . HIS A 1 278 ? 2.236 9.951 -11.323 1.00 68.88 278 HIS A CA 1
ATOM 2247 C C . HIS A 1 278 ? 2.449 8.516 -11.813 1.00 68.88 278 HIS A C 1
ATOM 2249 O O . HIS A 1 278 ? 1.521 7.704 -11.873 1.00 68.88 278 HIS A O 1
ATOM 2255 N N . PHE A 1 279 ? 3.709 8.208 -12.110 1.00 83.19 279 PHE A N 1
ATOM 2256 C CA . PHE A 1 279 ? 4.188 6.877 -12.458 1.00 83.19 279 PHE A CA 1
ATOM 2257 C C . PHE A 1 279 ? 4.919 6.262 -11.264 1.00 83.19 279 PHE A C 1
ATOM 2259 O O . PHE A 1 279 ? 5.543 6.965 -10.469 1.00 83.19 279 PHE A O 1
ATOM 2266 N N . THR A 1 280 ? 4.799 4.948 -11.104 1.00 86.75 280 THR A N 1
ATOM 2267 C CA . THR A 1 280 ? 5.519 4.176 -10.091 1.00 86.75 280 THR A CA 1
ATOM 2268 C C . THR A 1 280 ? 6.292 3.054 -10.762 1.00 86.75 280 THR A C 1
ATOM 2270 O O . THR A 1 280 ? 5.833 2.499 -11.759 1.00 86.75 280 THR A O 1
ATOM 2273 N N . GLU A 1 281 ? 7.460 2.709 -10.228 1.00 91.06 281 GLU A N 1
ATOM 2274 C CA . GLU A 1 281 ? 8.243 1.598 -10.755 1.00 91.06 281 GLU A CA 1
ATOM 2275 C C . GLU A 1 281 ? 7.476 0.277 -10.602 1.00 91.06 281 GLU A C 1
ATOM 2277 O O . GLU A 1 281 ? 7.072 -0.119 -9.506 1.00 91.06 281 GLU A O 1
ATOM 2282 N N . TYR A 1 282 ? 7.294 -0.413 -11.725 1.00 92.12 282 TYR A N 1
ATOM 2283 C CA . TYR A 1 282 ? 6.732 -1.754 -11.786 1.00 92.12 282 TYR A CA 1
ATOM 2284 C C . TYR A 1 282 ? 7.820 -2.820 -11.604 1.00 92.12 282 TYR A C 1
ATOM 2286 O O . TYR A 1 282 ? 7.678 -3.731 -10.783 1.00 92.12 282 TYR A O 1
ATOM 2294 N N . LYS A 1 283 ? 8.895 -2.726 -12.395 1.00 93.00 283 LYS A N 1
ATOM 2295 C CA . LYS A 1 283 ? 10.021 -3.668 -12.406 1.00 93.00 283 LYS A CA 1
ATOM 2296 C C . LYS A 1 283 ? 11.230 -3.005 -13.066 1.00 93.00 283 LYS A C 1
ATOM 2298 O O . LYS A 1 283 ? 11.060 -2.239 -14.011 1.00 93.00 283 LYS A O 1
ATOM 2303 N N . SER A 1 284 ? 12.433 -3.349 -12.623 1.00 94.38 284 SER A N 1
ATOM 2304 C CA . SER A 1 284 ? 13.681 -2.897 -13.236 1.00 94.38 284 SER A CA 1
ATOM 2305 C C . SER A 1 284 ? 14.701 -4.030 -13.354 1.00 94.38 284 SER A C 1
ATOM 2307 O O . SER A 1 284 ? 14.655 -5.015 -12.612 1.00 94.38 284 SER A O 1
ATOM 2309 N N . VAL A 1 285 ? 15.600 -3.913 -14.331 1.00 93.44 285 VAL A N 1
ATOM 2310 C CA . VAL A 1 285 ? 16.706 -4.843 -14.584 1.00 93.44 285 VAL A CA 1
ATOM 2311 C C . VAL A 1 285 ? 17.973 -4.050 -14.909 1.00 93.44 285 VAL A C 1
ATOM 2313 O O . VAL A 1 285 ? 17.942 -3.176 -15.773 1.00 93.44 285 VAL A O 1
ATOM 2316 N N . SER A 1 286 ? 19.083 -4.387 -14.241 1.00 93.19 286 SER A N 1
ATOM 2317 C CA . SER A 1 286 ? 20.403 -3.801 -14.514 1.00 93.19 286 SER A CA 1
ATOM 2318 C C . SER A 1 286 ? 21.053 -4.415 -15.756 1.00 93.19 286 SER A C 1
ATOM 2320 O O . SER A 1 286 ? 21.025 -5.640 -15.941 1.00 93.19 286 SER A O 1
ATOM 2322 N N . TYR A 1 287 ? 21.649 -3.546 -16.568 1.00 92.69 287 TYR A N 1
ATOM 2323 C CA . TYR A 1 287 ? 22.499 -3.862 -17.704 1.00 92.69 287 TYR A CA 1
ATOM 2324 C C . TYR A 1 287 ? 23.820 -3.087 -17.580 1.00 92.69 287 TYR A C 1
ATOM 2326 O O . TYR A 1 287 ? 23.795 -1.859 -17.493 1.00 92.69 287 TYR A O 1
ATOM 2334 N N . PRO A 1 288 ? 24.988 -3.748 -17.621 1.00 92.50 288 PRO A N 1
ATOM 2335 C CA . PRO A 1 288 ? 26.245 -3.056 -17.865 1.00 92.50 288 PRO A CA 1
ATOM 2336 C C . PRO A 1 288 ? 26.283 -2.498 -19.295 1.00 92.50 288 PRO A C 1
ATOM 2338 O O . PRO A 1 288 ? 25.859 -3.164 -20.241 1.00 92.50 288 PRO A O 1
ATOM 2341 N N . ILE A 1 289 ? 26.845 -1.301 -19.460 1.00 91.44 289 ILE A N 1
ATOM 2342 C CA . ILE A 1 289 ? 27.243 -0.739 -20.754 1.00 91.44 289 ILE A CA 1
ATOM 2343 C C . ILE A 1 289 ? 28.749 -0.938 -20.925 1.00 91.44 289 ILE A C 1
ATOM 2345 O O . ILE A 1 289 ? 29.536 -0.435 -20.123 1.00 91.44 289 ILE A O 1
ATOM 2349 N N . ARG A 1 290 ? 29.152 -1.672 -21.968 1.00 89.75 290 ARG A N 1
ATOM 2350 C CA . ARG A 1 290 ? 30.557 -1.887 -22.350 1.00 89.75 290 ARG A CA 1
ATOM 2351 C C . ARG A 1 290 ? 30.702 -1.766 -23.857 1.00 89.75 290 ARG A C 1
ATOM 2353 O O . ARG A 1 290 ? 30.525 -2.734 -24.592 1.00 89.75 290 ARG A O 1
ATOM 2360 N N . ARG A 1 291 ? 31.005 -0.562 -24.316 1.00 83.56 291 ARG A N 1
ATOM 2361 C CA . ARG A 1 291 ? 31.178 -0.242 -25.730 1.00 83.56 291 ARG A CA 1
ATOM 2362 C C . ARG A 1 291 ? 32.665 -0.173 -26.048 1.00 83.56 291 ARG A C 1
ATOM 2364 O O . ARG A 1 291 ? 33.416 0.514 -25.359 1.00 83.56 291 ARG A O 1
ATOM 2371 N N . SER A 1 292 ? 33.092 -0.869 -27.092 1.00 73.69 292 SER A N 1
ATOM 2372 C CA . SER A 1 292 ? 34.388 -0.627 -27.717 1.00 73.69 292 SER A CA 1
ATOM 2373 C C . SER A 1 292 ? 34.266 0.657 -28.531 1.00 73.69 292 SER A C 1
ATOM 2375 O O . SER A 1 292 ? 33.571 0.674 -29.546 1.00 73.69 292 SER A O 1
ATOM 2377 N N . PHE A 1 293 ? 34.890 1.741 -28.072 1.00 63.19 293 PHE A N 1
ATOM 2378 C CA . PHE A 1 293 ? 35.116 2.894 -28.934 1.00 63.19 293 PHE A CA 1
ATOM 2379 C C . PHE A 1 293 ? 36.100 2.438 -30.014 1.00 63.19 293 PHE A C 1
ATOM 2381 O O . PHE A 1 293 ? 37.287 2.275 -29.742 1.00 63.19 293 PHE A O 1
ATOM 2388 N N . THR A 1 294 ? 35.610 2.147 -31.216 1.00 49.69 294 THR A N 1
ATOM 2389 C CA . THR A 1 294 ? 36.472 2.161 -32.395 1.00 49.69 294 THR A CA 1
ATOM 2390 C C . THR A 1 294 ? 36.879 3.613 -32.574 1.00 49.69 294 THR A C 1
ATOM 2392 O O . THR A 1 294 ? 36.057 4.429 -32.980 1.00 49.69 294 THR A O 1
ATOM 2395 N N . GLY A 1 295 ? 38.104 3.947 -32.163 1.00 45.53 295 GLY A N 1
ATOM 2396 C CA . GLY A 1 295 ? 38.755 5.139 -32.681 1.00 45.53 295 GLY A CA 1
ATOM 2397 C C . GLY A 1 295 ? 38.774 5.022 -34.199 1.00 45.53 295 GLY A C 1
ATOM 2398 O O . GLY A 1 295 ? 39.050 3.937 -34.721 1.00 45.53 295 GLY A O 1
ATOM 2399 N N . ASP A 1 296 ? 38.394 6.101 -34.870 1.00 42.19 296 ASP A N 1
ATOM 2400 C CA . ASP A 1 296 ? 38.491 6.236 -36.314 1.00 42.19 296 ASP A CA 1
ATOM 2401 C C . ASP A 1 296 ? 39.905 5.826 -36.755 1.00 42.19 296 ASP A C 1
ATOM 2403 O O . ASP A 1 296 ? 40.900 6.442 -36.371 1.00 42.19 296 ASP A O 1
ATOM 2407 N N . PHE A 1 297 ? 40.008 4.726 -37.503 1.00 48.94 297 PHE A N 1
ATOM 2408 C CA . PHE A 1 297 ? 41.190 4.448 -38.307 1.00 48.94 297 PHE A CA 1
ATOM 2409 C C . PHE A 1 297 ? 40.993 5.197 -39.624 1.00 48.94 297 PHE A C 1
ATOM 2411 O O . PHE A 1 297 ? 40.426 4.649 -40.568 1.00 48.94 297 PHE A O 1
ATOM 2418 N N . ASP A 1 298 ? 41.429 6.454 -39.650 1.00 40.41 298 ASP A N 1
ATOM 2419 C CA . ASP A 1 298 ? 41.683 7.176 -40.895 1.00 40.41 298 ASP A CA 1
ATOM 2420 C C . ASP A 1 298 ? 42.911 6.539 -41.580 1.00 40.41 298 ASP A C 1
ATOM 2422 O O . ASP A 1 298 ? 43.987 6.451 -40.979 1.00 40.41 298 ASP A O 1
ATOM 2426 N N . PHE A 1 299 ? 42.731 6.067 -42.818 1.00 46.97 299 PHE A N 1
ATOM 2427 C CA . PHE A 1 299 ? 43.793 5.743 -43.781 1.00 46.97 299 PHE A CA 1
ATOM 2428 C C . PHE A 1 299 ? 43.806 6.798 -44.885 1.00 46.97 299 PHE A C 1
ATOM 2430 O O . PHE A 1 299 ? 42.700 7.216 -45.299 1.00 46.97 299 PHE A O 1
#

Mean predicted aligned error: 18.27 Å

Foldseek 3Di:
DDFDDDDLDLVRLQVRLVPDDPVCLVDFAFEDAPRVSCVVRRDPVRYDHDDVVVVPCVVVVLVQLLCCQPLPCNDDCVPRDDPDVVVVVVSVVVCVVVVVVCVVVVPDVPVPPPFDWDKDAQVRVVHDDGDIDTATHRSHFDDDPPDDCDDDDHGPDDDDDDTDDTDTDPDPDPLAAEWDKDKDQDPDLAAADQKGKIKIWGPAADDPNYHKFWKKKAKAAPVGHGFWDIDIDIQHHRDPDRVSRIDIDMIGGDPVNVPDAQGKIKTWIWGDDPPDPDIDTPDIDIHHYHYDPPDDPDD